Protein AF-A0A851Y241-F1 (afdb_monomer_lite)

Organism: Eolophus roseicapilla (NCBI:txid176039)

Foldseek 3Di:
DPPPQLPPDDDDDPDDDDPPFSVDFDPLLVQLVVLLVVLVVVPPPDLRSVLSNLSSVLSNVLRVLVSVLSVQCCPLAVVVVVCCVVPLVVVVVCLVVVCVVDVVVSVVSVVVVVPCPVVNVSNVVSNVVSVVVSVVSNVVSVVVSVVVVVVSVVVVVPPDPPPDPPDPDPPDPDDDDDDDDDDDDDDDDDDDDPPDDPPPFWKWFFCAFDDDPDPFADGDHHGFIWGFDAAPDPFKTWTDDPRDIGIDGPVRIGTPHHDDD

Secondary structure (DSSP, 8-state):
-TTSSTT---S---SSS----SSS--HHHHHHHHHHHHHHHT-TTSSHHHHHHHHHHHHHHHHHHHHHHHHHHIIIIIHHHHHIIIIIHHHHHHHHHHHTT-HHHHHHHHHHHHSTHHHHHHHHHHHHHHHHHHHHHHHHHHHHHHHHHHHHHHHHHHS------PPP-----PPP------------------PPP-TTS-EEEESS-B---STTB--B-TT-EEEEEEE-SSSEEEEEETTEEEEEEGGGEEEEEPPP-

Radius of gyration: 35.6 Å; chains: 1; bounding box: 98×53×94 Å

Sequence (261 aa):
ASRAKLSMINTMSKIRGQEKGPGYPQAEALLADAMLKFGRELGEECNFGPALADVGEAMKELSEVKDSLDMEVKQNFIDPLQNLHDKDLREIQVLPSMWHFNNTKCADYLMFIVNPQIEQVSQLSALVQAQLEYHKQATQILQRVTSKLEDRIKEASSQPRREYQPKPRMSLEFTTGDNTQHNGGISHATTPKPSGVHMDQPCCRALYDFEPENEGELGFKEGDIITLTNQIDENWYEGMLHGQSGFFPINYVDILVPLPN

InterPro domains:
  IPR001452 SH3 domain [PF00018] (205-249)
  IPR001452 SH3 domain [PR00452] (202-212)
  IPR001452 SH3 domain [PR00452] (216-231)
  IPR001452 SH3 domain [PR00452] (233-242)
  IPR001452 SH3 domain [PR00452] (244-256)
  IPR001452 SH3 domain [PS50002] (199-258)
  IPR001452 SH3 domain [SM00326] (202-257)
  IPR004148 BAR domain [PF03114] (2-93)
  IPR027267 AH/BAR domain superfamily [G3DSA:1.20.1270.60] (1-97)
  IPR027267 AH/BAR domain superfamily [G3DSA:1.20.1270.60] (102-165)
  IPR027267 AH/BAR domain superfamily [SSF103657] (2-151)
  IPR035824 Endophilin-A, SH3 domain [cd11803] (202-256)
  IPR036028 SH3-like domain superfamily [SSF50044] (194-257)
  IPR050384 Endophilin/SH3RF [PTHR14167] (2-254)

pLDDT: mean 74.62, std 22.43, range [25.33, 98.31]

Structure (mmCIF, N/CA/C/O backbone):
data_AF-A0A851Y241-F1
#
_entry.id   AF-A0A851Y241-F1
#
loop_
_atom_site.group_PDB
_atom_site.id
_atom_site.type_symbol
_atom_site.label_atom_id
_atom_site.label_alt_id
_atom_site.label_comp_id
_atom_site.label_asym_id
_atom_site.label_entity_id
_atom_site.label_seq_id
_atom_site.pdbx_PDB_ins_code
_atom_site.Cartn_x
_atom_site.Cartn_y
_atom_site.Cartn_z
_atom_site.occupancy
_atom_site.B_iso_or_equiv
_atom_site.auth_seq_id
_atom_site.auth_comp_id
_atom_site.auth_asym_id
_atom_site.auth_atom_id
_atom_site.pdbx_PDB_model_num
ATOM 1 N N . ALA A 1 1 ? -1.444 -12.848 -21.995 1.00 39.25 1 ALA A N 1
ATOM 2 C CA . ALA A 1 1 ? -2.289 -11.636 -22.117 1.00 39.25 1 ALA A CA 1
ATOM 3 C C . ALA A 1 1 ? -1.716 -10.403 -21.393 1.00 39.25 1 ALA A C 1
ATOM 5 O O . ALA A 1 1 ? -2.016 -9.291 -21.805 1.00 39.25 1 ALA A O 1
ATOM 6 N N . SER A 1 2 ? -0.861 -10.556 -20.372 1.00 37.47 2 SER A N 1
ATOM 7 C CA . SER A 1 2 ? -0.396 -9.444 -19.514 1.00 37.47 2 SER A CA 1
ATOM 8 C C . SER A 1 2 ? 0.689 -8.535 -20.118 1.00 37.47 2 SER A C 1
ATOM 10 O O . SER A 1 2 ? 0.864 -7.412 -19.672 1.00 37.47 2 SER A O 1
ATOM 12 N N . ARG A 1 3 ? 1.393 -8.982 -21.166 1.00 37.75 3 ARG A N 1
ATOM 13 C CA . ARG A 1 3 ? 2.536 -8.262 -21.763 1.00 37.75 3 ARG A CA 1
ATOM 14 C C . ARG A 1 3 ? 2.143 -7.136 -22.734 1.00 37.75 3 ARG A C 1
ATOM 16 O O . ARG A 1 3 ? 2.927 -6.227 -22.961 1.00 37.75 3 ARG A O 1
ATOM 23 N N . ALA A 1 4 ? 0.934 -7.190 -23.298 1.00 40.97 4 ALA A N 1
ATOM 24 C CA . ALA A 1 4 ? 0.492 -6.263 -24.345 1.00 40.97 4 ALA A CA 1
ATOM 25 C C . ALA A 1 4 ? -0.097 -4.947 -23.805 1.00 40.97 4 ALA A C 1
ATOM 27 O O . ALA A 1 4 ? -0.171 -3.965 -24.537 1.00 40.97 4 ALA A O 1
ATOM 28 N N . LYS A 1 5 ? -0.511 -4.902 -22.531 1.00 51.56 5 LYS A N 1
ATOM 29 C CA . LYS A 1 5 ? -1.199 -3.727 -21.971 1.00 51.56 5 LYS A CA 1
ATOM 30 C C . LYS A 1 5 ? -0.252 -2.583 -21.599 1.00 51.56 5 LYS A C 1
ATOM 32 O O . LYS A 1 5 ? -0.644 -1.432 -21.720 1.00 51.56 5 LYS A O 1
ATOM 37 N N . LEU A 1 6 ? 1.006 -2.879 -21.258 1.00 50.88 6 LEU A N 1
ATOM 38 C CA . LEU A 1 6 ? 1.988 -1.856 -20.873 1.00 50.88 6 LEU A CA 1
ATOM 39 C C . LEU A 1 6 ? 2.422 -0.953 -22.046 1.00 50.88 6 LEU A C 1
ATOM 41 O O . LEU A 1 6 ? 2.926 0.146 -21.837 1.00 50.88 6 LEU A O 1
ATOM 45 N N . SER A 1 7 ? 2.230 -1.395 -23.293 1.00 48.97 7 SER A N 1
ATOM 46 C CA . SER A 1 7 ? 2.747 -0.709 -24.485 1.00 48.97 7 SER A CA 1
ATOM 47 C C . SER A 1 7 ? 1.883 0.482 -24.941 1.00 48.97 7 SER A C 1
ATOM 49 O O . SER A 1 7 ? 2.405 1.403 -25.562 1.00 48.97 7 SER A O 1
ATOM 51 N N . MET A 1 8 ? 0.601 0.571 -24.560 1.00 47.41 8 MET A N 1
ATOM 52 C CA . MET A 1 8 ? -0.304 1.641 -25.024 1.00 47.41 8 MET A CA 1
ATOM 53 C C . MET A 1 8 ? -0.336 2.874 -24.106 1.00 47.41 8 MET A C 1
ATOM 55 O O . MET A 1 8 ? -1.369 3.197 -23.530 1.00 47.41 8 MET A O 1
ATOM 59 N N . ILE A 1 9 ? 0.773 3.606 -23.994 1.00 53.91 9 ILE A N 1
ATOM 60 C CA . ILE A 1 9 ? 0.740 4.973 -23.442 1.00 53.91 9 ILE A CA 1
ATOM 61 C C . ILE A 1 9 ? 1.563 5.839 -24.383 1.00 53.91 9 ILE A C 1
ATOM 63 O O . ILE A 1 9 ? 2.779 5.909 -24.259 1.00 53.91 9 ILE A O 1
ATOM 67 N N . ASN A 1 10 ? 0.893 6.412 -25.383 1.00 42.09 10 ASN A N 1
ATOM 68 C CA . ASN A 1 10 ? 1.495 7.394 -26.271 1.00 42.09 10 ASN A CA 1
ATOM 69 C C . ASN A 1 10 ? 1.364 8.783 -25.651 1.00 42.09 10 ASN A C 1
ATOM 71 O O . ASN A 1 10 ? 0.291 9.212 -25.228 1.00 42.09 10 ASN A O 1
ATOM 75 N N . THR A 1 11 ? 2.498 9.466 -25.649 1.00 45.06 11 THR A N 1
ATOM 76 C CA . THR A 1 11 ? 2.782 10.853 -25.306 1.00 45.06 11 THR A CA 1
ATOM 77 C C . THR A 1 11 ? 1.746 11.838 -25.856 1.00 45.06 11 THR A C 1
ATOM 79 O O . THR A 1 11 ? 1.977 12.414 -26.907 1.00 45.06 11 THR A O 1
ATOM 82 N N . MET A 1 12 ? 0.622 12.066 -25.168 1.00 36.56 12 MET A N 1
ATOM 83 C CA . MET A 1 12 ? -0.154 13.319 -25.212 1.00 36.56 12 MET A CA 1
ATOM 84 C C . MET A 1 12 ? -1.163 13.370 -24.058 1.00 36.56 12 MET A C 1
ATOM 86 O O . MET A 1 12 ? -2.181 12.685 -24.107 1.00 36.56 12 MET A O 1
ATOM 90 N N . SER A 1 13 ? -0.914 14.225 -23.057 1.00 37.09 13 SER A N 1
ATOM 91 C CA . SER A 1 13 ? -1.918 15.098 -22.403 1.00 37.09 13 SER A CA 1
ATOM 92 C C . SER A 1 13 ? -1.303 15.858 -21.220 1.00 37.09 13 SER A C 1
ATOM 94 O O . SER A 1 13 ? -1.669 15.657 -20.070 1.00 37.09 13 SER A O 1
ATOM 96 N N . LYS A 1 14 ? -0.389 16.793 -21.503 1.00 39.88 14 LYS A N 1
ATOM 97 C CA . LYS A 1 14 ? 0.149 17.737 -20.503 1.00 39.88 14 LYS A CA 1
ATOM 98 C C . LYS A 1 14 ? -0.705 19.008 -20.324 1.00 39.88 14 LYS A C 1
ATOM 100 O O . LYS A 1 14 ? -0.187 20.029 -19.898 1.00 39.88 14 LYS A O 1
ATOM 105 N N . ILE A 1 15 ? -1.997 18.996 -20.683 1.00 39.72 15 ILE A N 1
ATOM 106 C CA . ILE A 1 15 ? -2.795 20.243 -20.775 1.00 39.72 15 ILE A CA 1
ATOM 107 C C . ILE A 1 15 ? -4.074 20.253 -19.915 1.00 39.72 15 ILE A C 1
ATOM 109 O O . ILE A 1 15 ? -4.771 21.262 -19.867 1.00 39.72 15 ILE A O 1
ATOM 113 N N . ARG A 1 16 ? -4.394 19.212 -19.134 1.00 36.56 16 ARG A N 1
ATOM 114 C CA . ARG A 1 16 ? -5.568 19.317 -18.245 1.00 36.56 16 ARG A CA 1
ATOM 115 C C . ARG A 1 16 ? -5.497 18.449 -16.995 1.00 36.56 16 ARG A C 1
ATOM 117 O O . ARG A 1 16 ? -6.240 17.489 -16.901 1.00 36.56 16 ARG A O 1
ATOM 124 N N . GLY A 1 17 ? -4.619 18.807 -16.056 1.00 37.34 17 GLY A N 1
ATOM 125 C CA . GLY A 1 17 ? -4.790 18.599 -14.602 1.00 37.34 17 GLY A CA 1
ATOM 126 C C . GLY A 1 17 ? -5.170 17.211 -14.059 1.00 37.34 17 GLY A C 1
ATOM 127 O O . GLY A 1 17 ? -5.542 17.120 -12.898 1.00 37.34 17 GLY A O 1
ATOM 128 N N . GLN A 1 18 ? -5.104 16.153 -14.857 1.00 36.50 18 GLN A N 1
ATOM 129 C CA . GLN A 1 18 ? -5.312 14.767 -14.462 1.00 36.50 18 GLN A CA 1
ATOM 130 C C . GLN A 1 18 ? -4.306 13.951 -15.263 1.00 36.50 18 GLN A C 1
ATOM 132 O O . GLN A 1 18 ? -4.531 13.666 -16.444 1.00 36.50 18 GLN A O 1
ATOM 137 N N . GLU A 1 19 ? -3.169 13.628 -14.647 1.00 43.47 19 GLU A N 1
ATOM 138 C CA . GLU A 1 19 ? -2.313 12.571 -15.171 1.00 43.47 19 GLU A CA 1
ATOM 139 C C . GLU A 1 19 ? -3.148 11.294 -15.155 1.00 43.47 19 GLU A C 1
ATOM 141 O O . GLU A 1 19 ? -3.519 10.771 -14.106 1.00 43.47 19 GLU A O 1
ATOM 146 N N . LYS A 1 20 ? -3.570 10.851 -16.341 1.00 50.34 20 LYS A N 1
ATOM 147 C CA . LYS A 1 20 ? -4.213 9.553 -16.478 1.00 50.34 20 LYS A CA 1
ATOM 148 C C . LYS A 1 20 ? -3.134 8.532 -16.153 1.00 50.34 20 LYS A C 1
ATOM 150 O O . LYS A 1 20 ? -2.204 8.384 -16.945 1.00 50.34 20 LYS A O 1
ATOM 155 N N . GLY A 1 21 ? -3.275 7.878 -15.000 1.00 58.47 21 GLY A N 1
ATOM 156 C CA . GLY A 1 21 ? -2.472 6.726 -14.604 1.00 58.47 21 GLY A CA 1
ATOM 157 C C . GLY A 1 21 ? -2.483 5.626 -15.676 1.00 58.47 21 GLY A C 1
ATOM 158 O O . GLY A 1 21 ? -3.098 5.782 -16.737 1.00 58.47 21 GLY A O 1
ATOM 159 N N . PRO A 1 22 ? -1.836 4.481 -15.429 1.00 61.66 22 PRO A N 1
ATOM 160 C CA . PRO A 1 22 ? -1.429 3.507 -16.445 1.00 61.66 22 PRO A CA 1
ATOM 161 C C . PRO A 1 22 ? -2.577 2.769 -17.180 1.00 61.66 22 PRO A C 1
ATOM 163 O O . PRO A 1 22 ? -2.349 1.818 -17.925 1.00 61.66 22 PRO A O 1
ATOM 166 N N . GLY A 1 23 ? -3.822 3.234 -17.047 1.00 68.56 23 GLY A N 1
ATOM 167 C CA . GLY A 1 23 ? -4.996 2.754 -17.776 1.00 68.56 23 GLY A CA 1
ATOM 168 C C . GLY A 1 23 ? -5.581 1.467 -17.200 1.00 68.56 23 GLY A C 1
ATOM 169 O O . GLY A 1 23 ? -6.540 0.929 -17.754 1.00 68.56 23 GLY A O 1
ATOM 170 N N . TYR A 1 24 ? -5.023 0.981 -16.092 1.00 73.75 24 TYR A N 1
ATOM 171 C CA . TYR A 1 24 ? -5.528 -0.126 -15.294 1.00 73.75 24 TYR A CA 1
ATOM 172 C C . TYR A 1 24 ? -5.556 0.273 -13.813 1.00 73.75 24 TYR A C 1
ATOM 174 O O . TYR A 1 24 ? -4.693 1.033 -13.380 1.00 73.75 24 TYR A O 1
ATOM 182 N N . PRO A 1 25 ? -6.537 -0.218 -13.039 1.00 79.50 25 PRO A N 1
ATOM 183 C CA . PRO A 1 25 ? -6.553 -0.002 -11.600 1.00 79.50 25 PRO A CA 1
ATOM 184 C C . PRO A 1 25 ? -5.430 -0.810 -10.936 1.00 79.50 25 PRO A C 1
ATOM 186 O O . PRO A 1 25 ? -5.254 -1.992 -11.250 1.00 79.50 25 PRO A O 1
ATOM 189 N N . GLN A 1 26 ? -4.693 -0.185 -10.017 1.00 89.38 26 GLN A N 1
ATOM 190 C CA . GLN A 1 26 ? -3.766 -0.899 -9.136 1.00 89.38 26 GLN A CA 1
ATOM 191 C C . GLN A 1 26 ? -4.557 -1.711 -8.100 1.00 89.38 26 GLN A C 1
ATOM 193 O O . GLN A 1 26 ? -5.697 -1.376 -7.762 1.00 89.38 26 GLN A O 1
ATOM 198 N N . ALA A 1 27 ? -3.963 -2.788 -7.587 1.00 91.56 27 ALA A N 1
ATOM 199 C CA . ALA A 1 27 ? -4.623 -3.639 -6.595 1.00 91.56 27 ALA A CA 1
ATOM 200 C C . ALA A 1 27 ? -4.881 -2.875 -5.284 1.00 91.56 27 ALA A C 1
ATOM 202 O O . ALA A 1 27 ? -5.922 -3.045 -4.652 1.00 91.56 27 ALA A O 1
ATOM 203 N N . GLU A 1 28 ? -3.961 -1.983 -4.931 1.00 93.00 28 GLU A N 1
ATOM 204 C CA . GLU A 1 28 ? -4.005 -1.092 -3.779 1.00 93.00 28 GLU A CA 1
ATOM 205 C C . GLU A 1 28 ? -5.207 -0.140 -3.854 1.00 93.00 28 GLU A C 1
ATOM 207 O O . GLU A 1 28 ? -5.901 0.035 -2.857 1.00 93.00 28 GLU A O 1
ATOM 212 N N . ALA A 1 29 ? -5.532 0.392 -5.040 1.00 93.88 29 ALA A N 1
ATOM 213 C CA . ALA A 1 29 ? -6.730 1.213 -5.234 1.00 93.88 29 ALA A CA 1
ATOM 214 C C . ALA A 1 29 ? -8.024 0.418 -5.010 1.00 93.88 29 ALA A C 1
ATOM 216 O O . ALA A 1 29 ? -8.955 0.915 -4.383 1.00 93.88 29 ALA A O 1
ATOM 217 N N . LEU A 1 30 ? -8.084 -0.831 -5.481 1.00 94.12 30 LEU A N 1
ATOM 218 C CA . LEU A 1 30 ? -9.261 -1.684 -5.275 1.00 94.12 30 LEU A CA 1
ATOM 219 C C . LEU A 1 30 ? -9.457 -2.024 -3.793 1.00 94.12 30 LEU A C 1
ATOM 221 O O . LEU A 1 30 ? -10.584 -2.015 -3.294 1.00 94.12 30 LEU A O 1
ATOM 225 N N . LEU A 1 31 ? -8.358 -2.304 -3.086 1.00 95.75 31 LEU A N 1
ATOM 226 C CA . LEU A 1 31 ? -8.377 -2.523 -1.643 1.00 95.75 31 LEU A CA 1
ATOM 227 C C . LEU A 1 31 ? -8.808 -1.253 -0.896 1.00 95.75 31 LEU A C 1
ATOM 229 O O . LEU A 1 31 ? -9.658 -1.329 -0.009 1.00 95.75 31 LEU A O 1
ATOM 233 N N . ALA A 1 32 ? -8.280 -0.093 -1.293 1.00 96.69 32 ALA A N 1
ATOM 234 C CA . ALA A 1 32 ? -8.659 1.202 -0.744 1.00 96.69 32 ALA A CA 1
ATOM 235 C C . ALA A 1 32 ? -10.162 1.467 -0.888 1.00 96.69 32 ALA A C 1
ATOM 237 O O . ALA A 1 32 ? -10.827 1.804 0.091 1.00 96.69 32 ALA A O 1
ATOM 238 N N . ASP A 1 33 ? -10.717 1.259 -2.083 1.00 95.75 33 ASP A N 1
ATOM 239 C CA . ASP A 1 33 ? -12.142 1.460 -2.351 1.00 95.75 33 ASP A CA 1
ATOM 240 C C . ASP A 1 33 ? -13.021 0.553 -1.481 1.00 95.75 33 ASP A C 1
ATOM 242 O O . ASP A 1 33 ? -14.031 1.010 -0.936 1.00 95.75 33 ASP A O 1
ATOM 246 N N . ALA A 1 34 ? -12.627 -0.712 -1.301 1.00 95.88 34 ALA A N 1
ATOM 247 C CA . ALA A 1 34 ? -13.335 -1.648 -0.433 1.00 95.88 34 ALA A CA 1
ATOM 248 C C . ALA A 1 34 ? -13.298 -1.193 1.034 1.00 95.88 34 ALA A C 1
ATOM 250 O O . ALA A 1 34 ? -14.346 -1.079 1.670 1.00 95.88 34 ALA A O 1
ATOM 251 N N . MET A 1 35 ? -12.110 -0.875 1.553 1.00 96.94 35 MET A N 1
ATOM 252 C CA . MET A 1 35 ? -11.925 -0.421 2.934 1.00 96.94 35 MET A CA 1
ATOM 253 C C . MET A 1 35 ? -12.689 0.876 3.221 1.00 96.94 35 MET A C 1
ATOM 255 O O . MET A 1 35 ? -13.402 0.965 4.217 1.00 96.94 35 MET A O 1
ATOM 259 N N . LEU A 1 36 ? -12.627 1.855 2.316 1.00 95.69 36 LEU A N 1
ATOM 260 C CA . LEU A 1 36 ? -13.355 3.119 2.449 1.00 95.69 36 LEU A CA 1
ATOM 261 C C . LEU A 1 36 ? -14.871 2.927 2.364 1.00 95.69 36 LEU A C 1
ATOM 263 O O . LEU A 1 36 ? -15.624 3.631 3.040 1.00 95.69 36 LEU A O 1
ATOM 267 N N . LYS A 1 37 ? -15.341 2.002 1.520 1.00 94.62 37 LYS A N 1
ATOM 268 C CA . LYS A 1 37 ? -16.767 1.687 1.406 1.00 94.62 37 LYS A CA 1
ATOM 269 C C . LYS A 1 37 ? -17.287 1.054 2.694 1.00 94.62 37 LYS A C 1
ATOM 271 O O . LYS A 1 37 ? -18.204 1.609 3.296 1.00 94.62 37 LYS A O 1
ATOM 276 N N . PHE A 1 38 ? -16.683 -0.046 3.135 1.00 93.62 38 PHE A N 1
ATOM 277 C CA . PHE A 1 38 ? -17.125 -0.749 4.340 1.00 93.62 38 PHE A CA 1
ATOM 278 C C . PHE A 1 38 ? -16.884 0.072 5.611 1.00 93.62 38 PHE A C 1
ATOM 280 O O . PHE A 1 38 ? -17.707 0.039 6.520 1.00 93.62 38 PHE A O 1
ATOM 287 N N . GLY A 1 39 ? -15.828 0.890 5.653 1.00 92.56 39 GLY A N 1
ATOM 288 C CA . GLY A 1 39 ? -15.573 1.811 6.763 1.00 92.56 39 GLY A CA 1
ATOM 289 C C . GLY A 1 39 ? -16.700 2.829 6.955 1.00 92.56 39 GLY A C 1
ATOM 290 O O . GLY A 1 39 ? -17.088 3.101 8.087 1.00 92.56 39 GLY A O 1
ATOM 291 N N . ARG A 1 40 ? -17.289 3.334 5.858 1.00 91.31 40 ARG A N 1
ATOM 292 C CA . ARG A 1 40 ? -18.475 4.209 5.915 1.00 91.31 40 ARG A CA 1
ATOM 293 C C . ARG A 1 40 ? -19.743 3.464 6.326 1.00 91.31 40 ARG A C 1
ATOM 295 O O . ARG A 1 40 ? -20.554 4.026 7.052 1.00 91.31 40 ARG A O 1
ATOM 302 N N . GLU A 1 41 ? -19.922 2.231 5.858 1.00 92.19 41 GLU A N 1
ATOM 303 C CA . GLU A 1 41 ? -21.095 1.406 6.188 1.00 92.19 41 GLU A CA 1
ATOM 304 C C . GLU A 1 41 ? -21.130 1.008 7.672 1.00 92.19 41 GLU A C 1
ATOM 306 O O . GLU A 1 41 ? -22.206 0.951 8.262 1.00 92.19 41 GLU A O 1
ATOM 311 N N . LEU A 1 42 ? -19.964 0.801 8.291 1.00 88.94 42 LEU A N 1
ATOM 312 C CA . LEU A 1 42 ? -19.830 0.507 9.722 1.00 88.94 42 LEU A CA 1
ATOM 313 C C . LEU A 1 42 ? -20.170 1.697 10.637 1.00 88.94 42 LEU A C 1
ATOM 315 O O . LEU A 1 42 ? -20.439 1.498 11.823 1.00 88.94 42 LEU A O 1
ATOM 319 N N . GLY A 1 43 ? -20.168 2.921 10.101 1.00 81.25 43 GLY A N 1
ATOM 320 C CA . GLY A 1 43 ? -20.432 4.146 10.853 1.00 81.25 43 GLY A CA 1
ATOM 321 C C . GLY A 1 43 ? -19.345 4.506 11.877 1.00 81.25 43 GLY A C 1
ATOM 322 O O . GLY A 1 43 ? -18.350 3.805 12.060 1.00 81.25 43 GLY A O 1
ATOM 323 N N . GLU A 1 44 ? -19.544 5.633 12.563 1.00 82.62 44 GLU A N 1
ATOM 324 C CA . GLU A 1 44 ? -18.591 6.182 13.548 1.00 82.62 44 GLU A CA 1
ATOM 325 C C . GLU A 1 44 ? -18.802 5.635 14.971 1.00 82.62 44 GLU A C 1
ATOM 327 O O . GLU A 1 44 ? -18.046 5.945 15.888 1.00 82.62 44 GLU A O 1
ATOM 332 N N . GLU A 1 45 ? -19.816 4.789 15.160 1.00 75.38 45 GLU A N 1
ATOM 333 C CA . GLU A 1 45 ? -20.184 4.218 16.462 1.00 75.38 45 GLU A CA 1
ATOM 334 C C . GLU A 1 45 ? -19.155 3.199 16.976 1.00 75.38 45 GLU A C 1
ATOM 336 O O . GLU A 1 45 ? -19.037 2.973 18.183 1.00 75.38 45 GLU A O 1
ATOM 341 N N . CYS A 1 46 ? -18.405 2.573 16.064 1.00 80.94 46 CYS A N 1
ATOM 342 C CA . CYS A 1 46 ? -17.350 1.625 16.390 1.00 80.94 46 CYS A CA 1
ATOM 343 C C . CYS A 1 46 ? -15.972 2.201 16.052 1.00 80.94 46 CYS A C 1
ATOM 345 O O . CYS A 1 46 ? -15.774 2.871 15.040 1.00 80.94 46 CYS A O 1
ATOM 347 N N . ASN A 1 47 ? -14.963 1.853 16.854 1.00 85.06 47 ASN A N 1
ATOM 348 C CA . ASN A 1 47 ? -13.579 2.224 16.558 1.00 85.06 47 ASN A CA 1
ATOM 349 C C . ASN A 1 47 ? -13.030 1.527 15.299 1.00 85.06 47 ASN A C 1
ATOM 351 O O . ASN A 1 47 ? -11.930 1.857 14.864 1.00 85.06 47 ASN A O 1
ATOM 355 N N . PHE A 1 48 ? -13.750 0.582 14.695 1.00 89.31 48 PHE A N 1
ATOM 356 C CA . PHE A 1 48 ? -13.282 -0.131 13.510 1.00 89.31 48 PHE A CA 1
ATOM 357 C C . PHE A 1 48 ? -13.538 0.646 12.210 1.00 89.31 48 PHE A C 1
ATOM 359 O O . PHE A 1 48 ? -12.632 0.733 11.386 1.00 89.31 48 PHE A O 1
ATOM 366 N N . GLY A 1 49 ? -14.702 1.290 12.060 1.00 91.44 49 GLY A N 1
ATOM 367 C CA . GLY A 1 49 ? -15.069 2.047 10.854 1.00 91.44 49 GLY A CA 1
ATOM 368 C C . GLY A 1 49 ? -14.044 3.126 10.472 1.00 91.44 49 GLY A C 1
ATOM 369 O O . GLY A 1 49 ? -13.481 3.060 9.376 1.00 91.44 49 GLY A O 1
ATOM 370 N N . PRO A 1 50 ? -13.699 4.063 11.379 1.00 92.06 50 PRO A N 1
ATOM 371 C CA . PRO A 1 50 ? -12.690 5.079 11.087 1.00 92.06 50 PRO A CA 1
ATOM 372 C C . PRO A 1 50 ? -11.269 4.504 10.935 1.00 92.06 50 PRO A C 1
ATOM 374 O O . PRO A 1 50 ? -10.501 5.026 10.136 1.00 92.06 50 PRO A O 1
ATOM 377 N N . ALA A 1 51 ? -10.928 3.391 11.611 1.00 93.75 51 ALA A N 1
ATOM 378 C CA . ALA A 1 51 ? -9.646 2.693 11.393 1.00 93.75 51 ALA A CA 1
ATOM 379 C C . ALA A 1 51 ? -9.535 2.202 9.954 1.00 93.75 51 ALA A C 1
ATOM 381 O O . ALA A 1 51 ? -8.516 2.377 9.291 1.00 93.75 51 ALA A O 1
ATOM 382 N N . LEU A 1 52 ? -10.603 1.555 9.491 1.00 95.62 52 LEU A N 1
ATOM 383 C CA . LEU A 1 52 ? -10.671 0.987 8.161 1.00 95.62 52 LEU A CA 1
ATOM 384 C C . LEU A 1 52 ? -10.605 2.095 7.105 1.00 95.62 52 LEU A C 1
ATOM 386 O O . LEU A 1 52 ? -9.962 1.917 6.074 1.00 95.62 52 LEU A O 1
ATOM 390 N N . ALA A 1 53 ? -11.196 3.259 7.390 1.00 95.50 53 ALA A N 1
ATOM 391 C CA . ALA A 1 53 ? -11.083 4.436 6.539 1.00 95.50 53 ALA A CA 1
ATOM 392 C C . ALA A 1 53 ? -9.646 4.990 6.473 1.00 95.50 53 ALA A C 1
ATOM 394 O O . ALA A 1 53 ? -9.161 5.228 5.369 1.00 95.50 53 ALA A O 1
ATOM 395 N N . ASP A 1 54 ? -8.949 5.126 7.609 1.00 95.94 54 ASP A N 1
ATOM 396 C CA . ASP A 1 54 ? -7.540 5.562 7.654 1.00 95.94 54 ASP A CA 1
ATOM 397 C C . ASP A 1 54 ? -6.624 4.628 6.841 1.00 95.94 54 ASP A C 1
ATOM 399 O O . ASP A 1 54 ? -5.751 5.087 6.099 1.00 95.94 54 ASP A O 1
ATOM 403 N N . VAL A 1 55 ? -6.831 3.309 6.945 1.00 97.75 55 VAL A N 1
ATOM 404 C CA . VAL A 1 55 ? -6.077 2.324 6.150 1.00 97.75 55 VAL A CA 1
ATOM 405 C C . VAL A 1 55 ? -6.449 2.409 4.674 1.00 97.75 55 VAL A C 1
ATOM 407 O O . VAL A 1 55 ? -5.563 2.369 3.822 1.00 97.75 55 VAL A O 1
ATOM 410 N N . GLY A 1 56 ? -7.732 2.574 4.358 1.00 97.44 56 GLY A N 1
ATOM 411 C CA . GLY A 1 56 ? -8.191 2.758 2.986 1.00 97.44 56 GLY A CA 1
ATOM 412 C C . GLY A 1 56 ? -7.578 3.994 2.320 1.00 97.44 56 GLY A C 1
ATOM 413 O O . GLY A 1 56 ? -7.145 3.916 1.173 1.00 97.44 56 GLY A O 1
ATOM 414 N N . GLU A 1 57 ? -7.466 5.114 3.036 1.00 97.25 57 GLU A N 1
ATOM 415 C CA . GLU A 1 57 ? -6.798 6.324 2.540 1.00 97.25 57 GLU A CA 1
ATOM 416 C C . GLU A 1 57 ? -5.304 6.078 2.275 1.00 97.25 57 GLU A C 1
ATOM 418 O O . GLU A 1 57 ? -4.811 6.398 1.193 1.00 97.25 57 GLU A O 1
ATOM 423 N N . ALA A 1 58 ? -4.605 5.404 3.193 1.00 97.94 58 ALA A N 1
ATOM 424 C CA . ALA A 1 58 ? -3.201 5.039 3.002 1.00 97.94 58 ALA A CA 1
ATOM 425 C C . ALA A 1 58 ? -2.990 4.096 1.800 1.00 97.94 58 ALA A C 1
ATOM 427 O O . ALA A 1 58 ? -2.043 4.267 1.033 1.00 97.94 58 ALA A O 1
ATOM 428 N N . MET A 1 59 ? -3.882 3.122 1.592 1.00 97.75 59 MET A N 1
ATOM 429 C CA . MET A 1 59 ? -3.836 2.233 0.422 1.00 97.75 59 MET A CA 1
ATOM 430 C C . MET A 1 59 ? -4.076 2.993 -0.886 1.00 97.75 59 MET A C 1
ATOM 432 O O . MET A 1 59 ? -3.470 2.676 -1.911 1.00 97.75 59 MET A O 1
ATOM 436 N N . LYS A 1 60 ? -4.910 4.037 -0.856 1.00 96.31 60 LYS A N 1
ATOM 437 C CA . LYS A 1 60 ? -5.118 4.905 -2.014 1.00 96.31 60 LYS A CA 1
ATOM 438 C C . LYS A 1 60 ? -3.855 5.697 -2.351 1.00 96.31 60 LYS A C 1
ATOM 440 O O . LYS A 1 60 ? -3.458 5.706 -3.512 1.00 96.31 60 LYS A O 1
ATOM 445 N N . GLU A 1 61 ? -3.192 6.285 -1.353 1.00 97.12 61 GLU A N 1
ATOM 446 C CA . GLU A 1 61 ? -1.895 6.950 -1.549 1.00 97.12 61 GLU A CA 1
ATOM 447 C C . GLU A 1 61 ? -0.852 5.977 -2.130 1.00 97.12 61 GLU A C 1
ATOM 449 O O . GLU A 1 61 ? -0.147 6.317 -3.079 1.00 97.12 61 GLU A O 1
ATOM 454 N N . LEU A 1 62 ? -0.787 4.735 -1.631 1.00 96.81 62 LEU A N 1
ATOM 455 C CA . LEU A 1 62 ? 0.119 3.710 -2.170 1.00 96.81 62 LEU A CA 1
ATOM 456 C C . LEU A 1 62 ? -0.137 3.418 -3.653 1.00 96.81 62 LEU A C 1
ATOM 458 O O . LEU A 1 62 ? 0.818 3.248 -4.412 1.00 96.81 62 LEU A O 1
ATOM 462 N N . SER A 1 63 ? -1.401 3.413 -4.084 1.00 94.44 63 SER A N 1
ATOM 463 C CA . SER A 1 63 ? -1.743 3.276 -5.503 1.00 94.44 63 SER A CA 1
ATOM 464 C C . SER A 1 63 ? -1.181 4.418 -6.351 1.00 94.44 63 SER A C 1
ATOM 466 O O . SER A 1 63 ? -0.721 4.172 -7.462 1.00 94.44 63 SER A O 1
ATOM 468 N N . GLU A 1 64 ? -1.206 5.656 -5.859 1.00 94.00 64 GLU A N 1
ATOM 469 C CA . GLU A 1 64 ? -0.695 6.821 -6.598 1.00 94.00 64 GLU A CA 1
ATOM 470 C C . GLU A 1 64 ? 0.837 6.768 -6.734 1.00 94.00 64 GLU A C 1
ATOM 472 O O . GLU A 1 64 ? 1.394 7.029 -7.807 1.00 94.00 64 GLU A O 1
ATOM 477 N N . VAL A 1 65 ? 1.531 6.343 -5.672 1.00 95.31 65 VAL A N 1
ATOM 478 C CA . VAL A 1 65 ? 2.985 6.103 -5.706 1.00 95.31 65 VAL A CA 1
ATOM 479 C C . VAL A 1 65 ? 3.315 4.963 -6.677 1.00 95.31 65 VAL A C 1
ATOM 481 O O . VAL A 1 65 ? 4.292 5.036 -7.427 1.00 95.31 65 VAL A O 1
ATOM 484 N N . LYS A 1 66 ? 2.477 3.923 -6.725 1.00 92.12 66 LYS A N 1
ATOM 485 C CA . LYS A 1 66 ? 2.631 2.800 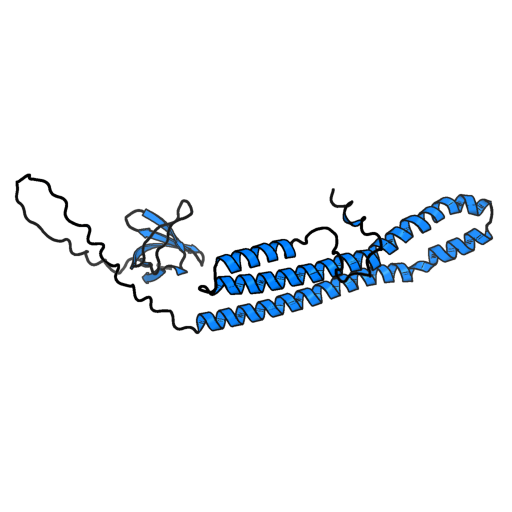-7.654 1.00 92.12 66 LYS A CA 1
ATOM 486 C C . LYS A 1 66 ? 2.400 3.201 -9.115 1.00 92.12 66 LYS A C 1
ATOM 488 O O . LYS A 1 66 ? 3.152 2.762 -9.987 1.00 92.12 66 LYS A O 1
ATOM 493 N N . ASP A 1 67 ? 1.417 4.054 -9.387 1.00 90.81 67 ASP A N 1
ATOM 494 C CA . ASP A 1 67 ? 1.200 4.637 -10.716 1.00 90.81 67 ASP A CA 1
ATOM 495 C C . ASP A 1 67 ? 2.405 5.473 -11.163 1.00 90.81 67 ASP A C 1
ATOM 497 O O . ASP A 1 67 ? 2.850 5.368 -12.309 1.00 90.81 67 ASP A O 1
ATOM 501 N N . SER A 1 68 ? 2.972 6.255 -10.241 1.00 92.00 68 SER A N 1
ATOM 502 C CA . SER A 1 68 ? 4.178 7.050 -10.488 1.00 92.00 68 SER A CA 1
ATOM 503 C C . SER A 1 68 ? 5.377 6.165 -10.849 1.00 92.00 68 SER A C 1
ATOM 505 O O . SER A 1 68 ? 6.050 6.432 -11.846 1.00 92.00 68 SER A O 1
ATOM 507 N N . LEU A 1 69 ? 5.586 5.057 -10.124 1.00 93.38 69 LEU A N 1
ATOM 508 C CA . LEU A 1 69 ? 6.617 4.063 -10.449 1.00 93.38 69 LEU A CA 1
ATOM 509 C C . LEU A 1 69 ? 6.423 3.481 -11.855 1.00 93.38 69 LEU A C 1
ATOM 511 O O . LEU A 1 69 ? 7.385 3.375 -12.618 1.00 93.38 69 LEU A O 1
ATOM 515 N N . ASP A 1 70 ? 5.194 3.092 -12.201 1.00 89.31 70 ASP A N 1
ATOM 516 C CA . ASP A 1 70 ? 4.895 2.484 -13.502 1.00 89.31 70 ASP A CA 1
ATOM 517 C C . ASP A 1 70 ? 5.213 3.452 -14.653 1.00 89.31 70 ASP A C 1
ATOM 519 O O . ASP A 1 70 ? 5.788 3.047 -15.670 1.00 89.31 70 ASP A O 1
ATOM 523 N N . MET A 1 71 ? 4.892 4.738 -14.483 1.00 88.62 71 MET A N 1
ATOM 524 C CA . MET A 1 71 ? 5.231 5.781 -15.452 1.00 88.62 71 MET A CA 1
ATOM 525 C C . MET A 1 71 ? 6.740 6.021 -15.542 1.00 88.62 71 MET A C 1
ATOM 527 O O . MET A 1 71 ? 7.274 6.106 -16.650 1.00 88.62 71 MET A O 1
ATOM 531 N N . GLU A 1 72 ? 7.435 6.095 -14.407 1.00 89.88 72 GLU A N 1
ATOM 532 C CA . GLU A 1 72 ? 8.871 6.373 -14.357 1.00 89.88 72 GLU A CA 1
ATOM 533 C C . GLU A 1 72 ? 9.695 5.234 -14.971 1.00 89.88 72 GLU A C 1
ATOM 535 O O . GLU A 1 72 ? 10.552 5.469 -15.825 1.00 89.88 72 GLU A O 1
ATOM 540 N N . VAL A 1 73 ? 9.382 3.982 -14.621 1.00 91.62 73 VAL A N 1
ATOM 541 C CA . VAL A 1 73 ? 10.026 2.798 -15.211 1.00 91.62 73 VAL A CA 1
ATOM 542 C C . VAL A 1 73 ? 9.741 2.722 -16.707 1.00 91.62 73 VAL A C 1
ATOM 544 O O . VAL A 1 73 ? 10.636 2.401 -17.494 1.00 91.62 73 VAL A O 1
ATOM 547 N N . LYS A 1 74 ? 8.516 3.044 -17.135 1.00 87.88 74 LYS A N 1
ATOM 548 C CA . LYS A 1 74 ? 8.196 3.067 -18.560 1.00 87.88 74 LYS A CA 1
ATOM 549 C C . LYS A 1 74 ? 9.058 4.085 -19.311 1.00 87.88 74 LYS A C 1
ATOM 551 O O . LYS A 1 74 ? 9.735 3.705 -20.263 1.00 87.88 74 LYS A O 1
ATOM 556 N N . GLN A 1 75 ? 9.068 5.336 -18.859 1.00 87.06 75 GLN A N 1
ATOM 557 C CA . GLN A 1 75 ? 9.729 6.438 -19.563 1.00 87.06 75 GLN A CA 1
ATOM 558 C C . GLN A 1 75 ? 11.258 6.357 -19.513 1.00 87.06 75 GLN A C 1
ATOM 560 O O . GLN A 1 75 ? 11.916 6.652 -20.509 1.00 87.06 75 GLN A O 1
ATOM 565 N N . ASN A 1 76 ? 11.829 5.955 -18.375 1.00 86.19 76 ASN A N 1
ATOM 566 C CA . ASN A 1 76 ? 13.273 6.053 -18.139 1.00 86.19 76 ASN A CA 1
ATOM 567 C C . ASN A 1 76 ? 14.022 4.732 -18.339 1.00 86.19 76 ASN A C 1
ATOM 569 O O . ASN A 1 76 ? 15.250 4.735 -18.416 1.00 86.19 76 ASN A O 1
ATOM 573 N N . PHE A 1 77 ? 13.310 3.606 -18.435 1.00 88.69 77 PHE A N 1
ATOM 574 C CA . PHE A 1 77 ? 13.928 2.294 -18.610 1.00 88.69 77 PHE A CA 1
ATOM 575 C C . PHE A 1 77 ? 13.374 1.537 -19.818 1.00 88.69 77 PHE A C 1
ATOM 577 O O . PHE A 1 77 ? 14.137 1.175 -20.714 1.00 88.69 77 PHE A O 1
ATOM 584 N N . ILE A 1 78 ? 12.056 1.330 -19.889 1.00 85.50 78 ILE A N 1
ATOM 585 C CA . ILE A 1 78 ? 11.451 0.498 -20.941 1.00 85.50 78 ILE A CA 1
ATOM 586 C C . ILE A 1 78 ? 11.542 1.175 -22.313 1.00 85.50 78 ILE A C 1
ATOM 588 O O . ILE A 1 78 ? 12.030 0.553 -23.254 1.00 85.50 78 ILE A O 1
ATOM 592 N N . ASP A 1 79 ? 11.105 2.430 -22.439 1.00 86.38 79 ASP A N 1
ATOM 593 C CA . ASP A 1 79 ? 11.083 3.140 -23.723 1.00 86.38 79 ASP A CA 1
ATOM 594 C C . ASP A 1 79 ? 12.503 3.327 -24.314 1.00 86.38 79 ASP A C 1
ATOM 596 O O . ASP A 1 79 ? 12.686 3.067 -25.511 1.00 86.38 79 ASP A O 1
ATOM 600 N N . PRO A 1 80 ? 13.544 3.682 -23.525 1.00 84.81 80 PRO A N 1
ATOM 601 C CA . PRO A 1 80 ? 14.926 3.713 -24.008 1.00 84.81 80 PRO A CA 1
ATOM 602 C C . PRO A 1 80 ? 15.447 2.350 -24.477 1.00 84.81 80 PRO A C 1
ATOM 604 O O . PRO A 1 80 ? 16.056 2.269 -25.544 1.00 84.81 80 PRO A O 1
ATOM 607 N N . LEU A 1 81 ? 15.175 1.269 -23.734 1.00 81.38 81 LEU A N 1
ATOM 608 C CA . LEU A 1 81 ? 15.581 -0.084 -24.134 1.00 81.38 81 LEU A CA 1
ATOM 609 C C . LEU A 1 81 ? 14.861 -0.558 -25.398 1.00 81.38 81 LEU A C 1
ATOM 611 O O . LEU A 1 81 ? 15.462 -1.208 -26.253 1.00 81.38 81 LEU A O 1
ATOM 615 N N . GLN A 1 82 ? 13.581 -0.218 -25.534 1.00 82.56 82 GLN A N 1
ATOM 616 C CA . GLN A 1 82 ? 12.794 -0.521 -26.724 1.00 82.56 82 GLN A CA 1
ATOM 617 C C . GLN A 1 82 ? 13.373 0.198 -27.953 1.00 82.56 82 GLN A C 1
ATOM 619 O O . GLN A 1 82 ? 13.516 -0.413 -29.008 1.00 82.56 82 GLN A O 1
ATOM 624 N N . ASN A 1 83 ? 13.773 1.465 -27.809 1.00 80.75 83 ASN A N 1
ATOM 625 C CA . ASN A 1 83 ? 14.410 2.247 -28.872 1.00 80.75 83 ASN A CA 1
ATOM 626 C C . ASN A 1 83 ? 15.781 1.671 -29.271 1.00 80.75 83 ASN A C 1
ATOM 628 O O . ASN A 1 83 ? 16.017 1.457 -30.460 1.00 80.75 83 ASN A O 1
ATOM 632 N N . LEU A 1 84 ? 16.623 1.323 -28.290 1.00 75.62 84 LEU A N 1
ATOM 633 C CA . LEU A 1 84 ? 17.901 0.629 -28.506 1.00 75.62 84 LEU A CA 1
ATOM 634 C C . LEU A 1 84 ? 17.697 -0.681 -29.289 1.00 75.62 84 LEU A C 1
ATOM 636 O O . LEU A 1 84 ? 18.417 -0.979 -30.242 1.00 75.62 84 LEU A O 1
ATOM 640 N N . HIS A 1 85 ? 16.677 -1.462 -28.927 1.00 71.81 85 HIS A N 1
ATOM 641 C CA . HIS A 1 85 ? 16.355 -2.695 -29.639 1.00 71.81 85 HIS A CA 1
ATOM 642 C C . HIS A 1 85 ? 15.836 -2.439 -31.062 1.00 71.81 85 HIS A C 1
ATOM 644 O O . HIS A 1 85 ? 16.206 -3.138 -32.006 1.00 71.81 85 HIS A O 1
ATOM 650 N N . ASP A 1 86 ? 14.952 -1.460 -31.239 1.00 76.25 86 ASP A N 1
ATOM 651 C CA . ASP A 1 86 ? 14.281 -1.239 -32.517 1.00 76.25 86 ASP A CA 1
ATOM 652 C C . ASP A 1 86 ? 15.138 -0.501 -33.548 1.00 76.25 86 ASP A C 1
ATOM 654 O O . ASP A 1 86 ? 14.956 -0.747 -34.743 1.00 76.25 86 ASP A O 1
ATOM 658 N N . LYS A 1 87 ? 16.073 0.353 -33.123 1.00 71.56 87 LYS A N 1
ATOM 659 C CA . LYS A 1 87 ? 16.974 1.079 -34.027 1.00 71.56 87 LYS A CA 1
ATOM 660 C C . LYS A 1 87 ? 18.340 0.419 -34.120 1.00 71.56 87 LYS A C 1
ATOM 662 O O . LYS A 1 87 ? 18.714 -0.060 -35.189 1.00 71.56 87 LYS A O 1
ATOM 667 N N . ASP A 1 88 ? 19.042 0.300 -33.001 1.00 67.06 88 ASP A N 1
ATOM 668 C CA . ASP A 1 88 ? 20.472 -0.008 -33.037 1.00 67.06 88 ASP A CA 1
ATOM 669 C C . ASP A 1 88 ? 20.741 -1.489 -33.363 1.00 67.06 88 ASP A C 1
ATOM 671 O O . ASP A 1 88 ? 21.632 -1.798 -34.155 1.00 67.06 88 ASP A O 1
ATOM 675 N N . LEU A 1 89 ? 19.924 -2.433 -32.869 1.00 67.12 89 LEU A N 1
ATOM 676 C CA . LEU A 1 89 ? 20.074 -3.859 -33.228 1.00 67.12 89 LEU A CA 1
ATOM 677 C C . LEU A 1 89 ? 19.696 -4.166 -34.685 1.00 67.12 89 LEU A C 1
ATOM 679 O O . LEU A 1 89 ? 20.294 -5.056 -35.300 1.00 67.12 89 LEU A O 1
ATOM 683 N N . ARG A 1 90 ? 18.733 -3.437 -35.264 1.00 68.38 90 ARG A N 1
ATOM 684 C CA . ARG A 1 90 ? 18.388 -3.590 -36.690 1.00 68.38 90 ARG A CA 1
ATOM 685 C C . ARG A 1 90 ? 19.495 -3.038 -37.578 1.00 68.38 90 ARG A C 1
ATOM 687 O O . ARG A 1 90 ? 19.826 -3.649 -38.594 1.00 68.38 90 ARG A O 1
ATOM 694 N N . GLU A 1 91 ? 20.100 -1.928 -37.171 1.00 66.38 91 GLU A N 1
ATOM 695 C CA . GLU A 1 91 ? 21.248 -1.344 -37.860 1.00 66.38 91 GLU A CA 1
ATOM 696 C C . GLU A 1 91 ? 22.487 -2.256 -37.769 1.00 66.38 91 GLU A C 1
ATOM 698 O O . GLU A 1 91 ? 23.204 -2.411 -38.758 1.00 66.38 91 GLU A O 1
ATOM 703 N N . ILE A 1 92 ? 22.672 -2.992 -36.664 1.00 65.31 92 ILE A N 1
ATOM 704 C CA . ILE A 1 92 ? 23.722 -4.022 -36.546 1.00 65.31 92 ILE A CA 1
ATOM 705 C C . ILE A 1 92 ? 23.544 -5.161 -37.557 1.00 65.31 92 ILE A C 1
ATOM 707 O O . ILE A 1 92 ? 24.524 -5.615 -38.150 1.00 65.31 92 ILE A O 1
ATOM 711 N N . GLN A 1 93 ? 22.313 -5.617 -37.805 1.00 68.31 93 GLN A N 1
ATOM 712 C CA . GLN A 1 93 ? 22.062 -6.696 -38.772 1.00 68.31 93 GLN A CA 1
ATOM 713 C C . GLN A 1 93 ? 22.436 -6.317 -40.211 1.00 68.31 93 GLN A C 1
ATOM 715 O O . GLN A 1 93 ? 22.780 -7.198 -41.001 1.00 68.31 93 GLN A O 1
ATOM 720 N N . VAL A 1 94 ? 22.417 -5.026 -40.558 1.00 72.81 94 VAL A N 1
ATOM 721 C CA . VAL A 1 94 ? 22.802 -4.550 -41.897 1.00 72.81 94 VAL A CA 1
ATOM 722 C C . VAL A 1 94 ? 24.292 -4.200 -42.015 1.00 72.81 94 VAL A C 1
ATOM 724 O O . VAL A 1 94 ? 24.784 -4.049 -43.138 1.00 72.81 94 VAL A O 1
ATOM 727 N N . LEU A 1 95 ? 25.043 -4.154 -40.904 1.00 69.19 95 LEU A N 1
ATOM 728 C CA . LEU A 1 95 ? 26.484 -3.854 -40.894 1.00 69.19 95 LEU A CA 1
ATOM 729 C C . LEU A 1 95 ? 27.324 -4.758 -41.812 1.00 69.19 95 LEU A C 1
ATOM 731 O O . LEU A 1 95 ? 28.159 -4.206 -42.528 1.00 69.19 95 LEU A O 1
ATOM 735 N N . PRO A 1 96 ? 27.124 -6.093 -41.887 1.00 72.94 96 PRO A N 1
ATOM 736 C CA . PRO A 1 96 ? 27.909 -6.939 -42.789 1.00 72.94 96 PRO A CA 1
ATOM 737 C C . PRO A 1 96 ? 27.730 -6.546 -44.256 1.00 72.94 96 PRO A C 1
ATOM 739 O O . PRO A 1 96 ? 28.687 -6.562 -45.024 1.00 72.94 96 PRO A O 1
ATOM 742 N N . SER A 1 97 ? 26.519 -6.141 -44.644 1.00 76.81 97 SER A N 1
ATOM 743 C CA . SER A 1 97 ? 26.225 -5.703 -46.013 1.00 76.81 97 SER A CA 1
ATOM 744 C C . SER A 1 97 ? 26.815 -4.319 -46.299 1.00 76.81 97 SER A C 1
ATOM 746 O O . SER A 1 97 ? 27.386 -4.102 -47.365 1.00 76.81 97 SER A O 1
ATOM 748 N N . MET A 1 98 ? 26.740 -3.391 -45.337 1.00 69.44 98 MET A N 1
ATOM 749 C CA . MET A 1 98 ? 27.345 -2.060 -45.470 1.00 69.44 98 MET A CA 1
ATOM 750 C C . MET A 1 98 ? 28.874 -2.096 -45.487 1.00 69.44 98 MET A C 1
ATOM 752 O O . MET A 1 98 ? 29.479 -1.310 -46.211 1.00 69.44 98 MET A O 1
ATOM 756 N N . TRP A 1 99 ? 29.504 -3.013 -44.750 1.00 68.31 99 TRP A N 1
ATOM 757 C CA . TRP A 1 99 ? 30.964 -3.122 -44.659 1.00 68.31 99 TRP A CA 1
ATOM 758 C C . TRP A 1 99 ? 31.605 -3.405 -46.020 1.00 68.31 99 TRP A C 1
ATOM 760 O O . TRP A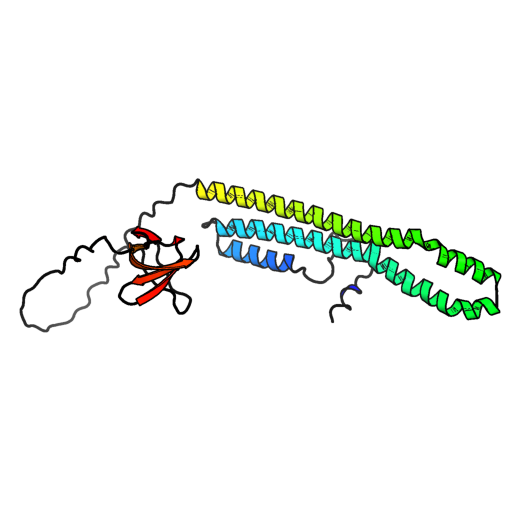 1 99 ? 32.620 -2.806 -46.374 1.00 68.31 99 TRP A O 1
ATOM 770 N N . HIS A 1 100 ? 30.948 -4.239 -46.831 1.00 74.69 100 HIS A N 1
ATOM 771 C CA . HIS A 1 100 ? 31.373 -4.530 -48.201 1.00 74.69 100 HIS A CA 1
ATOM 772 C C . HIS A 1 100 ? 31.239 -3.322 -49.146 1.00 74.69 100 HIS A C 1
ATOM 774 O O . HIS A 1 100 ? 31.863 -3.312 -50.205 1.00 74.69 100 HIS A O 1
ATOM 780 N N . PHE A 1 101 ? 30.449 -2.307 -48.780 1.00 76.25 101 PHE A N 1
ATOM 781 C CA . PHE A 1 101 ? 30.186 -1.127 -49.605 1.00 76.25 101 PHE A CA 1
ATOM 782 C C . PHE A 1 101 ? 30.955 0.120 -49.142 1.00 76.25 101 PHE A C 1
ATOM 784 O O . PHE A 1 101 ? 31.431 0.897 -49.970 1.00 76.25 101 PHE A O 1
ATOM 791 N N . ASN A 1 102 ? 31.081 0.346 -47.830 1.00 74.88 102 ASN A N 1
ATOM 792 C CA . ASN A 1 102 ? 31.770 1.508 -47.272 1.00 74.88 102 ASN A CA 1
ATOM 793 C C . ASN A 1 102 ? 32.363 1.217 -45.882 1.00 74.88 102 ASN A C 1
ATOM 795 O O . ASN A 1 102 ? 31.695 1.316 -44.853 1.00 74.88 102 ASN A O 1
ATOM 799 N N . ASN A 1 103 ? 33.660 0.917 -45.873 1.00 74.25 103 ASN A N 1
ATOM 800 C CA . ASN A 1 103 ? 34.399 0.520 -44.676 1.00 74.25 103 ASN A CA 1
ATOM 801 C C . ASN A 1 103 ? 34.504 1.631 -43.611 1.00 74.25 103 ASN A C 1
ATOM 803 O O . ASN A 1 103 ? 34.439 1.353 -42.416 1.00 74.25 103 ASN A O 1
ATOM 807 N N . THR A 1 104 ? 34.622 2.895 -44.026 1.00 75.50 104 THR A N 1
ATOM 808 C CA . THR A 1 104 ? 34.801 4.035 -43.111 1.00 75.50 104 THR A CA 1
ATOM 809 C C . THR A 1 104 ? 33.521 4.338 -42.335 1.00 75.50 104 THR A C 1
ATOM 811 O O . THR A 1 104 ? 33.562 4.466 -41.116 1.00 75.50 104 THR A O 1
ATOM 814 N N . LYS A 1 105 ? 32.363 4.338 -43.012 1.00 69.19 105 LYS A N 1
ATOM 815 C CA . LYS A 1 105 ? 31.062 4.520 -42.345 1.00 69.19 105 LYS A CA 1
ATOM 816 C C . LYS A 1 105 ? 30.744 3.396 -41.358 1.00 69.19 105 LYS A C 1
ATOM 818 O O . LYS A 1 105 ? 30.141 3.657 -40.325 1.00 69.19 105 LYS A O 1
ATOM 823 N N . CYS A 1 106 ? 31.153 2.161 -41.656 1.00 69.69 106 CYS A N 1
ATOM 824 C CA . CYS A 1 106 ? 30.997 1.041 -40.728 1.00 69.69 106 CYS A CA 1
ATOM 825 C C . CYS A 1 106 ? 31.868 1.178 -39.476 1.00 69.69 106 CYS A C 1
ATOM 827 O O . CYS A 1 106 ? 31.415 0.801 -38.400 1.00 69.69 106 CYS A O 1
ATOM 829 N N . ALA A 1 107 ? 33.084 1.716 -39.593 1.00 70.81 107 ALA A N 1
ATOM 830 C CA . ALA A 1 107 ? 33.955 1.946 -38.442 1.00 70.81 107 ALA A CA 1
ATOM 831 C C . ALA A 1 107 ? 33.374 3.003 -37.484 1.00 70.81 107 ALA A C 1
ATOM 833 O O . ALA A 1 107 ? 33.342 2.763 -36.277 1.00 70.81 107 ALA A O 1
ATOM 834 N N . ASP A 1 108 ? 32.835 4.106 -38.016 1.00 70.00 108 ASP A N 1
ATOM 835 C CA . ASP A 1 108 ? 32.152 5.137 -37.217 1.00 70.00 108 ASP A CA 1
ATOM 836 C C . ASP A 1 108 ? 30.919 4.562 -36.494 1.00 70.00 108 ASP A C 1
ATOM 838 O O . ASP A 1 108 ? 30.708 4.804 -35.305 1.00 70.00 108 ASP A O 1
ATOM 842 N N . TYR A 1 109 ? 30.145 3.722 -37.188 1.00 67.94 109 TYR A N 1
ATOM 843 C CA . TYR A 1 109 ? 28.977 3.033 -36.629 1.00 67.94 109 TYR A CA 1
ATOM 844 C C . TYR A 1 109 ? 29.336 2.029 -35.528 1.00 67.94 109 TYR A C 1
ATOM 846 O O . TYR A 1 109 ? 28.693 1.985 -34.482 1.00 67.94 109 TYR A O 1
ATOM 854 N N . LEU A 1 110 ? 30.377 1.222 -35.743 1.00 65.38 110 LEU A N 1
ATOM 855 C CA . LEU A 1 110 ? 30.868 0.275 -34.743 1.00 65.38 110 LEU A CA 1
ATOM 856 C C . LEU A 1 110 ? 31.405 1.005 -33.510 1.00 65.38 110 LEU A C 1
ATOM 858 O O . LEU A 1 110 ? 31.175 0.552 -32.394 1.00 65.38 110 LEU A O 1
ATOM 862 N N . MET A 1 111 ? 32.063 2.153 -33.682 1.00 66.94 111 MET A N 1
ATOM 863 C CA . MET A 1 111 ? 32.517 2.963 -32.555 1.00 66.94 111 MET A CA 1
ATOM 864 C C . MET A 1 111 ? 31.336 3.562 -31.769 1.00 66.94 111 MET A C 1
ATOM 866 O O . MET A 1 111 ? 31.401 3.611 -30.543 1.00 66.94 111 MET A O 1
ATOM 870 N N . PHE A 1 112 ? 30.247 3.945 -32.439 1.00 66.19 112 PHE A N 1
ATOM 871 C CA . PHE A 1 112 ? 29.007 4.404 -31.800 1.00 66.19 112 PHE A CA 1
ATOM 872 C C . PHE A 1 112 ? 28.297 3.278 -31.017 1.00 66.19 112 PHE A C 1
ATOM 874 O O . PHE A 1 112 ? 27.912 3.476 -29.870 1.00 66.19 112 PHE A O 1
ATOM 881 N N . ILE A 1 113 ? 28.219 2.069 -31.586 1.00 62.88 113 ILE A N 1
ATOM 882 C CA . ILE A 1 113 ? 27.574 0.887 -30.978 1.00 62.88 113 ILE A CA 1
ATOM 883 C C . ILE A 1 113 ? 28.393 0.256 -29.840 1.00 62.88 113 ILE A C 1
ATOM 885 O O . ILE A 1 113 ? 27.819 -0.337 -28.930 1.00 62.88 113 ILE A O 1
ATOM 889 N N . VAL A 1 114 ? 29.727 0.330 -29.886 1.00 58.56 114 VAL A N 1
ATOM 890 C CA . VAL A 1 114 ? 30.621 -0.302 -28.891 1.00 58.56 114 VAL A CA 1
ATOM 891 C C . VAL A 1 114 ? 30.876 0.604 -27.674 1.00 58.56 114 VAL A C 1
ATOM 893 O O . VAL A 1 114 ? 31.194 0.100 -26.597 1.00 58.56 114 VAL A O 1
ATOM 896 N N . ASN A 1 115 ? 30.667 1.922 -27.792 1.00 59.47 115 ASN A N 1
ATOM 897 C CA . ASN A 1 115 ? 30.817 2.884 -26.689 1.00 59.47 115 ASN A CA 1
ATOM 898 C C . ASN A 1 115 ? 29.614 3.131 -25.728 1.00 59.47 115 ASN A C 1
ATOM 900 O O . ASN A 1 115 ? 29.786 3.949 -24.823 1.00 59.47 115 ASN A O 1
ATOM 904 N N . PRO A 1 116 ? 28.436 2.470 -25.776 1.00 63.62 116 PRO A N 1
ATOM 905 C CA . PRO A 1 116 ? 27.310 2.806 -24.898 1.00 63.62 116 PRO A CA 1
ATOM 906 C C . PRO A 1 116 ? 27.269 1.984 -23.598 1.00 63.62 116 PRO A C 1
ATOM 908 O O . PRO A 1 116 ? 26.202 1.777 -23.022 1.00 63.62 116 PRO A O 1
ATOM 911 N N . GLN A 1 117 ? 28.414 1.531 -23.076 1.00 61.78 117 GLN A N 1
ATOM 912 C CA . GLN A 1 117 ? 28.450 0.865 -21.762 1.00 61.78 117 GLN A CA 1
ATOM 913 C C . GLN A 1 117 ? 27.953 1.805 -20.650 1.00 61.78 117 GLN A C 1
ATOM 915 O O . GLN A 1 117 ? 27.260 1.376 -19.731 1.00 61.78 117 GLN A O 1
ATOM 920 N N . ILE A 1 118 ? 28.252 3.103 -20.764 1.00 66.31 118 ILE A N 1
ATOM 921 C CA . ILE A 1 118 ? 27.806 4.126 -19.810 1.00 66.31 118 ILE A CA 1
ATOM 922 C C . ILE A 1 118 ? 26.287 4.325 -19.889 1.00 66.31 118 ILE A C 1
ATOM 924 O O . ILE A 1 118 ? 25.630 4.391 -18.852 1.00 66.31 118 ILE A O 1
ATOM 928 N N . GLU A 1 119 ? 25.710 4.373 -21.093 1.00 73.00 119 GLU A N 1
ATOM 929 C CA . GLU A 1 119 ? 24.264 4.567 -21.270 1.00 73.00 119 GLU A CA 1
ATOM 930 C C . GLU A 1 119 ? 23.458 3.366 -20.762 1.00 73.00 119 GLU A C 1
ATOM 932 O O . GLU A 1 119 ? 22.461 3.546 -20.065 1.00 73.00 119 GLU A O 1
ATOM 937 N N . GLN A 1 120 ? 23.922 2.140 -21.018 1.00 71.44 120 GLN A N 1
ATOM 938 C CA . GLN A 1 120 ? 23.264 0.919 -20.537 1.00 71.44 120 GLN A CA 1
ATOM 939 C C . GLN A 1 120 ? 23.309 0.805 -19.005 1.00 71.44 120 GLN A C 1
ATOM 941 O O . GLN A 1 120 ? 22.304 0.480 -18.368 1.00 71.44 120 GLN A O 1
ATOM 946 N N . VAL A 1 121 ? 24.451 1.127 -18.387 1.00 78.81 121 VAL A N 1
ATOM 947 C CA . VAL A 1 121 ? 24.570 1.176 -16.920 1.00 78.81 121 VAL A CA 1
ATOM 948 C C . VAL A 1 121 ? 23.703 2.298 -16.341 1.00 78.81 121 VAL A C 1
ATOM 950 O O . VAL A 1 121 ? 23.067 2.109 -15.304 1.00 78.81 121 VAL A O 1
ATOM 953 N N . SER A 1 122 ? 23.601 3.438 -17.031 1.00 82.62 122 SER A N 1
ATOM 954 C CA . SER A 1 122 ? 22.720 4.534 -16.623 1.00 82.62 122 SER A CA 1
ATOM 955 C C . SER A 1 122 ? 21.237 4.147 -16.672 1.00 82.62 122 SER A C 1
ATOM 957 O O . SER A 1 122 ? 20.489 4.552 -15.784 1.00 82.62 122 SER A O 1
ATOM 959 N N . GLN A 1 123 ? 20.803 3.346 -17.651 1.00 84.50 123 GLN A N 1
ATOM 960 C CA . GLN A 1 123 ? 19.429 2.824 -17.722 1.00 84.50 123 GLN A CA 1
ATOM 961 C C . GLN A 1 123 ? 19.124 1.878 -16.552 1.00 84.50 123 GLN A C 1
ATOM 963 O O . GLN A 1 123 ? 18.082 2.001 -15.909 1.00 84.50 123 GLN A O 1
ATOM 968 N N . LEU A 1 124 ? 20.047 0.969 -16.216 1.00 88.50 124 LEU A N 1
ATOM 969 C CA . LEU A 1 124 ? 19.899 0.104 -15.038 1.00 88.50 124 LEU A CA 1
ATOM 970 C C . LEU A 1 124 ? 19.835 0.920 -13.741 1.00 88.50 124 LEU A C 1
ATOM 972 O O . LEU A 1 124 ? 19.019 0.625 -12.867 1.00 88.50 124 LEU A O 1
ATOM 976 N N . SER A 1 125 ? 20.649 1.973 -13.634 1.00 88.12 125 SER A N 1
ATOM 977 C CA . SER A 1 125 ? 20.588 2.905 -12.506 1.00 88.12 125 SER A CA 1
ATOM 978 C C . SER A 1 125 ? 19.217 3.577 -12.399 1.00 88.12 125 SER A C 1
ATOM 980 O O . SER A 1 125 ? 18.690 3.672 -11.294 1.00 88.12 125 SER A O 1
ATOM 982 N N . ALA A 1 126 ? 18.613 3.992 -13.518 1.00 89.50 126 ALA A N 1
ATOM 983 C CA . ALA A 1 126 ? 17.290 4.618 -13.521 1.00 89.50 126 ALA A CA 1
ATOM 984 C C . ALA A 1 126 ? 16.198 3.680 -12.977 1.00 89.50 126 ALA A C 1
ATOM 986 O O . ALA A 1 126 ? 15.378 4.100 -12.163 1.00 89.50 126 ALA A O 1
ATOM 987 N N . LEU A 1 127 ? 16.228 2.391 -13.344 1.00 92.75 127 LEU A N 1
ATOM 988 C CA . LEU A 1 127 ? 15.307 1.392 -12.788 1.00 92.75 127 LEU A CA 1
ATOM 989 C C . LEU A 1 127 ? 15.469 1.255 -11.268 1.00 92.75 127 LEU A C 1
ATOM 991 O O . LEU A 1 127 ? 14.481 1.257 -10.535 1.00 92.75 127 LEU A O 1
ATOM 995 N N . VAL A 1 128 ? 16.710 1.123 -10.792 1.00 96.19 128 VAL A N 1
ATOM 996 C CA . VAL A 1 128 ? 16.990 0.957 -9.358 1.00 96.19 128 VAL A CA 1
ATOM 997 C C . VAL A 1 128 ? 16.584 2.205 -8.574 1.00 96.19 128 VAL A C 1
ATOM 999 O O . VAL A 1 128 ? 16.019 2.080 -7.490 1.00 96.19 128 VAL A O 1
ATOM 1002 N N . GLN A 1 129 ? 16.829 3.398 -9.118 1.00 94.50 129 GLN A N 1
ATOM 1003 C CA . GLN A 1 129 ? 16.436 4.661 -8.493 1.00 94.50 129 GLN A CA 1
ATOM 1004 C C . GLN A 1 129 ? 14.915 4.804 -8.392 1.00 94.50 129 GLN A C 1
ATOM 1006 O O . GLN A 1 129 ? 14.430 5.114 -7.305 1.00 94.50 129 GLN A O 1
ATOM 1011 N N . ALA A 1 130 ? 14.174 4.493 -9.460 1.00 93.94 130 ALA A N 1
ATOM 1012 C CA . ALA A 1 130 ? 12.710 4.528 -9.451 1.00 93.94 130 ALA A CA 1
ATOM 1013 C C . ALA A 1 130 ? 12.125 3.564 -8.400 1.00 93.94 130 ALA A C 1
ATOM 1015 O O . ALA A 1 130 ? 11.282 3.941 -7.587 1.00 93.94 130 ALA A O 1
ATOM 1016 N N . GLN A 1 131 ? 12.631 2.325 -8.344 1.00 97.12 131 GLN A N 1
ATOM 1017 C CA . GLN A 1 131 ? 12.208 1.333 -7.343 1.00 97.12 131 GLN A CA 1
ATOM 1018 C C . GLN A 1 131 ? 12.549 1.767 -5.912 1.00 97.12 131 GLN A C 1
ATOM 1020 O O . GLN A 1 131 ? 11.739 1.613 -4.996 1.00 97.12 131 GLN A O 1
ATOM 1025 N N . LEU A 1 132 ? 13.747 2.319 -5.704 1.00 97.00 132 LEU A N 1
ATOM 1026 C CA . LEU A 1 132 ? 14.171 2.814 -4.398 1.00 97.00 132 LEU A CA 1
ATOM 1027 C C . LEU A 1 132 ? 13.257 3.943 -3.911 1.00 97.00 132 LEU A C 1
ATOM 1029 O O . LEU A 1 132 ? 12.880 3.961 -2.739 1.00 97.00 132 LEU A O 1
ATOM 1033 N N . GLU A 1 133 ? 12.913 4.878 -4.791 1.00 96.25 133 GLU A N 1
ATOM 1034 C CA . GLU A 1 133 ? 12.067 6.017 -4.451 1.00 96.25 133 GLU A CA 1
ATOM 1035 C C . GLU A 1 133 ? 10.624 5.588 -4.157 1.00 96.25 133 GLU A C 1
ATOM 1037 O O . GLU A 1 133 ? 10.074 5.967 -3.120 1.00 96.25 133 GLU A O 1
AT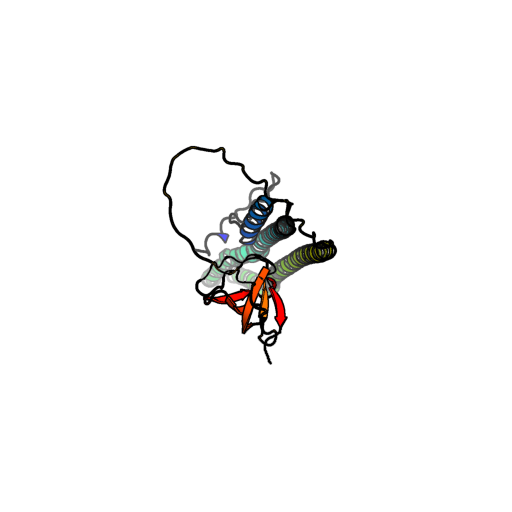OM 1042 N N . TYR A 1 134 ? 10.067 4.684 -4.970 1.00 97.38 134 TYR A N 1
ATOM 1043 C CA . TYR A 1 134 ? 8.785 4.027 -4.698 1.00 97.38 134 TYR A CA 1
ATOM 1044 C C . TYR A 1 134 ? 8.744 3.411 -3.293 1.00 97.38 134 TYR A C 1
ATOM 1046 O O . TYR A 1 134 ? 7.851 3.709 -2.499 1.00 97.38 134 TYR A O 1
ATOM 1054 N N . HIS A 1 135 ? 9.738 2.587 -2.946 1.00 98.25 135 HIS A N 1
ATOM 1055 C CA . HIS A 1 135 ? 9.759 1.909 -1.650 1.00 98.25 135 HIS A CA 1
ATOM 1056 C C . HIS A 1 135 ? 9.951 2.871 -0.473 1.00 98.25 135 HIS A C 1
ATOM 1058 O O . HIS A 1 135 ? 9.377 2.642 0.595 1.00 98.25 135 HIS A O 1
ATOM 1064 N N . LYS A 1 136 ? 10.714 3.957 -0.645 1.00 98.19 136 LYS A N 1
ATOM 1065 C CA . LYS A 1 136 ? 10.843 5.003 0.382 1.00 98.19 136 LYS A CA 1
ATOM 1066 C C . LYS A 1 136 ? 9.504 5.673 0.662 1.00 98.19 136 LYS A C 1
ATOM 1068 O O . LYS A 1 136 ? 9.118 5.772 1.825 1.00 98.19 136 LYS A O 1
ATOM 1073 N N . GLN A 1 137 ? 8.796 6.098 -0.380 1.00 98.00 137 GLN A N 1
ATOM 1074 C CA . GLN A 1 137 ? 7.496 6.753 -0.234 1.00 98.00 137 GLN A CA 1
ATOM 1075 C C . GLN A 1 137 ? 6.454 5.792 0.345 1.00 98.00 137 GLN A C 1
ATOM 1077 O O . GLN A 1 137 ? 5.773 6.137 1.311 1.00 98.00 137 GLN A O 1
ATOM 1082 N N . ALA A 1 138 ? 6.405 4.550 -0.147 1.00 98.00 138 ALA A N 1
ATOM 1083 C CA . ALA A 1 138 ? 5.519 3.520 0.387 1.00 98.00 138 ALA A CA 1
ATOM 1084 C C . ALA A 1 138 ? 5.764 3.263 1.881 1.00 98.00 138 ALA A C 1
ATOM 1086 O O . ALA A 1 138 ? 4.823 3.194 2.671 1.00 98.00 138 ALA A O 1
ATOM 1087 N N . THR A 1 139 ? 7.033 3.196 2.290 1.00 98.31 139 THR A N 1
ATOM 1088 C CA . THR A 1 139 ? 7.402 3.032 3.702 1.00 98.31 139 THR A CA 1
ATOM 1089 C C . THR A 1 139 ? 6.914 4.206 4.548 1.00 98.31 139 THR A C 1
ATOM 1091 O O . THR A 1 139 ? 6.361 3.982 5.620 1.00 98.31 139 THR A O 1
ATOM 1094 N N . GLN A 1 140 ? 7.060 5.448 4.076 1.00 98.31 140 GLN A N 1
ATOM 1095 C CA . GLN A 1 140 ? 6.587 6.631 4.807 1.00 98.31 140 GLN A CA 1
ATOM 1096 C C . GLN A 1 140 ? 5.064 6.627 4.997 1.00 98.31 140 GLN A C 1
ATOM 1098 O O . GLN A 1 140 ? 4.579 6.968 6.077 1.00 98.31 140 GLN A O 1
ATOM 1103 N N . ILE A 1 141 ? 4.310 6.216 3.973 1.00 98.19 141 ILE A N 1
ATOM 1104 C CA . ILE A 1 141 ? 2.847 6.085 4.048 1.00 98.19 141 ILE A CA 1
ATOM 1105 C C . ILE A 1 141 ? 2.466 5.020 5.083 1.00 98.19 141 ILE A C 1
ATOM 1107 O O . ILE A 1 141 ? 1.662 5.282 5.981 1.00 98.19 141 ILE A O 1
ATOM 1111 N N . LEU A 1 142 ? 3.093 3.842 5.005 1.00 98.19 142 LEU A N 1
ATOM 1112 C CA . LEU A 1 142 ? 2.839 2.729 5.922 1.00 98.19 142 LEU A CA 1
ATOM 1113 C C . LEU A 1 142 ? 3.199 3.076 7.373 1.00 98.19 142 LEU A C 1
ATOM 1115 O O . LEU A 1 142 ? 2.448 2.750 8.290 1.00 98.19 142 LEU A O 1
ATOM 1119 N N . GLN A 1 143 ? 4.305 3.786 7.595 1.00 98.25 143 GLN A N 1
ATOM 1120 C CA . GLN A 1 143 ? 4.685 4.277 8.921 1.00 98.25 143 GLN A CA 1
ATOM 1121 C C . GLN A 1 143 ? 3.638 5.239 9.489 1.00 98.25 143 GLN A C 1
ATOM 1123 O O . GLN A 1 143 ? 3.227 5.085 10.636 1.00 98.25 143 GLN A O 1
ATOM 1128 N N . ARG A 1 144 ? 3.154 6.188 8.679 1.00 98.12 144 AR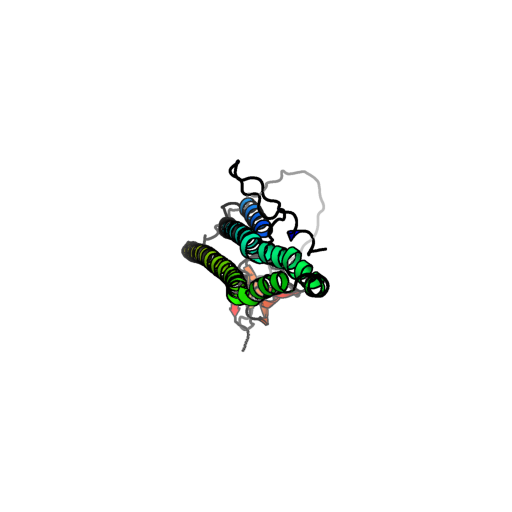G A N 1
ATOM 1129 C CA . ARG A 1 144 ? 2.140 7.162 9.105 1.00 98.12 144 ARG A CA 1
ATOM 1130 C C . ARG A 1 144 ? 0.842 6.485 9.539 1.00 98.12 144 ARG A C 1
ATOM 1132 O O . ARG A 1 144 ? 0.317 6.814 10.601 1.00 98.12 144 ARG A O 1
ATOM 1139 N N . VAL A 1 145 ? 0.327 5.549 8.739 1.00 97.88 145 VAL A N 1
ATOM 1140 C CA . VAL A 1 145 ? -0.909 4.830 9.091 1.00 97.88 145 VAL A CA 1
ATOM 1141 C C . VAL A 1 145 ? -0.698 3.904 10.287 1.00 97.88 145 VAL A C 1
ATOM 1143 O O . VAL A 1 145 ? -1.578 3.813 11.134 1.00 97.88 145 VAL A O 1
ATOM 1146 N N . THR A 1 146 ? 0.484 3.300 10.428 1.00 97.50 146 THR A N 1
ATOM 1147 C CA . THR A 1 146 ? 0.817 2.483 11.605 1.00 97.50 146 THR A CA 1
ATOM 1148 C C . THR A 1 146 ? 0.745 3.317 12.882 1.00 97.50 146 THR A C 1
ATOM 1150 O O . THR A 1 146 ? 0.032 2.940 13.807 1.00 97.50 146 THR A O 1
ATOM 1153 N N . SER A 1 147 ? 1.381 4.495 12.910 1.00 97.62 147 SER A N 1
ATOM 1154 C CA . SER A 1 147 ? 1.307 5.403 14.063 1.00 97.62 147 SER A CA 1
ATOM 1155 C C . SER A 1 147 ? -0.127 5.850 14.365 1.00 97.62 147 SER A C 1
ATOM 1157 O O . SER A 1 147 ? -0.545 5.804 15.519 1.00 97.62 147 SER A O 1
ATOM 1159 N N . LYS A 1 148 ? -0.919 6.200 13.338 1.00 95.81 148 LYS A N 1
ATOM 1160 C CA . LYS A 1 148 ? -2.347 6.523 13.518 1.00 95.81 148 LYS A CA 1
ATOM 1161 C C . LYS A 1 148 ? -3.116 5.370 14.173 1.00 95.81 148 LYS A C 1
ATOM 1163 O O . LYS A 1 148 ? -3.908 5.598 15.082 1.00 95.81 148 LYS A O 1
ATOM 1168 N N . LEU A 1 149 ? -2.902 4.134 13.719 1.00 94.19 149 LEU A N 1
ATOM 1169 C CA . LEU A 1 149 ? -3.586 2.964 14.271 1.00 94.19 149 LEU A CA 1
ATOM 1170 C C . LEU A 1 149 ? -3.173 2.693 15.719 1.00 94.19 149 LEU A C 1
ATOM 1172 O O . LEU A 1 149 ? -4.039 2.417 16.545 1.00 94.19 149 LEU A O 1
ATOM 1176 N N . GLU A 1 150 ? -1.885 2.808 16.042 1.00 95.00 150 GLU A N 1
ATOM 1177 C CA . GLU A 1 150 ? -1.391 2.671 17.416 1.00 95.00 150 GLU A CA 1
ATOM 1178 C C . GLU A 1 150 ? -2.031 3.694 18.356 1.00 95.00 150 GLU A C 1
ATOM 1180 O O . GLU A 1 150 ? -2.447 3.338 19.459 1.00 95.00 150 GLU A O 1
ATOM 1185 N N . ASP A 1 151 ? -2.147 4.950 17.927 1.00 93.19 151 ASP A N 1
ATOM 1186 C CA . ASP A 1 151 ? -2.774 5.996 18.731 1.00 93.19 151 ASP A CA 1
ATOM 1187 C C . ASP A 1 151 ? -4.269 5.725 18.933 1.00 93.19 151 ASP A C 1
ATOM 1189 O O . ASP A 1 151 ? -4.758 5.808 20.060 1.00 93.19 151 ASP A O 1
ATOM 1193 N N . ARG A 1 152 ? -4.977 5.244 17.902 1.00 89.88 152 ARG A N 1
ATOM 1194 C CA . ARG A 1 152 ? -6.381 4.816 18.037 1.00 89.88 152 ARG A CA 1
ATOM 1195 C C . ARG A 1 152 ? -6.545 3.619 18.972 1.00 89.88 152 ARG A C 1
ATOM 1197 O O . ARG A 1 152 ? -7.513 3.571 19.729 1.00 89.88 152 ARG A O 1
ATOM 1204 N N . ILE A 1 153 ? -5.614 2.663 18.955 1.00 88.31 153 ILE A N 1
ATOM 1205 C CA . ILE A 1 153 ? -5.615 1.527 19.891 1.00 88.31 153 ILE A CA 1
ATOM 1206 C C . ILE A 1 153 ? -5.419 2.032 21.325 1.00 88.31 153 ILE A C 1
ATOM 1208 O O . ILE A 1 153 ? -6.167 1.631 22.219 1.00 88.31 153 ILE A O 1
ATOM 1212 N N . LYS A 1 154 ? -4.466 2.947 21.550 1.00 89.50 154 LYS A N 1
ATOM 1213 C CA . LYS A 1 154 ? -4.241 3.562 22.869 1.00 89.50 154 LYS A CA 1
ATOM 1214 C C . LYS A 1 154 ? -5.488 4.301 23.349 1.00 89.50 154 LYS A C 1
ATOM 1216 O O . LYS A 1 154 ? -5.943 4.046 24.462 1.00 89.50 154 LYS A O 1
ATOM 1221 N N . GLU A 1 155 ? -6.083 5.147 22.511 1.00 87.12 155 GLU A N 1
ATOM 1222 C CA . GLU A 1 155 ? -7.302 5.893 22.840 1.00 87.12 155 GLU A CA 1
ATOM 1223 C C . GLU A 1 155 ? -8.468 4.958 23.174 1.00 87.12 155 GLU A C 1
ATOM 1225 O O . GLU A 1 155 ? -9.080 5.104 24.234 1.00 87.12 155 GLU A O 1
ATOM 1230 N N . ALA A 1 156 ? -8.721 3.943 22.342 1.00 82.62 156 ALA A N 1
ATOM 1231 C CA . ALA A 1 156 ? -9.770 2.952 22.575 1.00 82.62 156 ALA A CA 1
ATOM 1232 C C . ALA A 1 156 ? -9.542 2.139 23.862 1.00 82.62 156 ALA A C 1
ATOM 1234 O O . ALA A 1 156 ? -10.503 1.831 24.563 1.00 82.62 156 ALA A O 1
ATOM 1235 N N . SER A 1 157 ? -8.286 1.834 24.206 1.00 79.12 157 SER A N 1
ATOM 1236 C CA . SER A 1 157 ? -7.934 1.128 25.448 1.00 79.12 157 SER A CA 1
ATOM 1237 C C . SER A 1 157 ? -8.048 1.998 26.707 1.00 79.12 157 SER A C 1
ATOM 1239 O O . SER A 1 157 ? -8.254 1.475 27.800 1.00 79.12 157 SER A O 1
ATOM 1241 N N . SER A 1 158 ? -7.928 3.322 26.558 1.00 75.75 158 SER A N 1
ATOM 1242 C CA . SER A 1 158 ? -8.014 4.291 27.657 1.00 75.75 158 SER A CA 1
ATOM 1243 C C . SER A 1 158 ? -9.448 4.685 28.018 1.00 75.75 158 SER A C 1
ATOM 1245 O O . SER A 1 158 ? -9.684 5.234 29.097 1.00 75.75 158 SER A O 1
ATOM 1247 N N . GLN A 1 159 ? -10.415 4.404 27.139 1.00 65.44 159 GLN A N 1
ATOM 1248 C CA . GLN A 1 159 ? -11.820 4.619 27.454 1.00 65.44 159 GLN A CA 1
ATOM 1249 C C . GLN A 1 159 ? -12.236 3.639 28.561 1.00 65.44 159 GLN A C 1
ATOM 1251 O O . GLN A 1 159 ? -12.010 2.434 28.419 1.00 65.44 159 GLN A O 1
ATOM 1256 N N . PRO A 1 160 ? -12.853 4.112 29.664 1.00 45.66 160 PRO A N 1
ATOM 1257 C CA . PRO A 1 160 ? -13.421 3.206 30.652 1.00 45.66 160 PRO A CA 1
ATOM 1258 C C . PRO A 1 160 ? -14.400 2.292 29.917 1.00 45.66 160 PRO A C 1
ATOM 1260 O O . PRO A 1 160 ? -15.256 2.800 29.186 1.00 45.66 160 PRO A O 1
ATOM 1263 N N . ARG A 1 161 ? -14.241 0.960 30.057 1.00 42.56 161 ARG A N 1
ATOM 1264 C CA . ARG A 1 161 ? -15.181 -0.025 29.494 1.00 42.56 161 ARG A CA 1
ATOM 1265 C C . ARG A 1 161 ? -16.581 0.522 29.738 1.00 42.56 161 ARG A C 1
ATOM 1267 O O . ARG A 1 161 ? -16.926 0.764 30.893 1.00 42.56 161 ARG A O 1
ATOM 1274 N N . ARG A 1 162 ? -17.353 0.776 28.673 1.00 42.00 162 ARG A N 1
ATOM 1275 C CA . ARG A 1 162 ? -18.770 1.120 28.817 1.00 42.00 162 ARG A CA 1
ATOM 1276 C C . ARG A 1 162 ? -19.383 -0.017 29.622 1.00 42.00 162 ARG A C 1
ATOM 1278 O O . ARG A 1 162 ? -19.561 -1.109 29.091 1.00 42.00 162 ARG A O 1
ATOM 1285 N N . GLU A 1 163 ? -19.629 0.226 30.905 1.00 31.69 163 GLU A N 1
ATOM 1286 C CA . GLU A 1 163 ? -20.456 -0.641 31.719 1.00 31.69 163 GLU A CA 1
ATOM 1287 C C . GLU A 1 163 ? -21.812 -0.641 31.029 1.00 31.69 163 GLU A C 1
ATOM 1289 O O . GLU A 1 163 ? -22.514 0.373 30.968 1.00 31.69 163 GLU A O 1
ATOM 1294 N N . TYR A 1 164 ? -22.091 -1.746 30.347 1.00 35.97 164 TYR A N 1
ATOM 1295 C CA . TYR A 1 164 ? -23.341 -1.940 29.655 1.00 35.97 164 TYR A CA 1
ATOM 1296 C C . TYR A 1 164 ? -24.421 -1.972 30.732 1.00 35.97 164 TYR A C 1
ATOM 1298 O O . TYR A 1 164 ? -24.552 -2.946 31.462 1.00 35.97 164 TYR A O 1
ATOM 1306 N N . GLN A 1 165 ? -25.164 -0.875 30.875 1.00 25.33 165 GLN A N 1
ATOM 1307 C CA . GLN A 1 165 ? -26.424 -0.886 31.601 1.00 25.33 165 GLN A CA 1
ATOM 1308 C C . GLN A 1 165 ? -27.467 -1.476 30.646 1.00 25.33 165 GLN A C 1
ATOM 1310 O O . GLN A 1 165 ? -27.872 -0.780 29.705 1.00 25.33 165 GLN A O 1
ATOM 1315 N N . PRO A 1 166 ? -27.906 -2.737 30.832 1.00 32.44 166 PRO A N 1
ATOM 1316 C CA . PRO A 1 166 ? -28.999 -3.274 30.043 1.00 32.44 166 PRO A CA 1
ATOM 1317 C C . PRO A 1 166 ? -30.223 -2.390 30.270 1.00 32.44 166 PRO A C 1
ATOM 1319 O O . PRO A 1 166 ? -30.733 -2.270 31.387 1.00 32.44 166 PRO A O 1
ATOM 1322 N N . LYS A 1 167 ? -30.699 -1.736 29.206 1.00 30.30 167 LYS A N 1
ATOM 1323 C CA . LYS A 1 167 ? -31.993 -1.055 29.249 1.00 30.30 167 LYS A CA 1
ATOM 1324 C C . LYS A 1 167 ? -33.057 -2.127 29.505 1.00 30.30 167 LYS A C 1
ATOM 1326 O O . LYS A 1 167 ? -33.105 -3.093 28.739 1.00 30.30 167 LYS A O 1
ATOM 1331 N N . PRO A 1 168 ? -33.913 -1.979 30.533 1.00 34.69 168 PRO A N 1
ATOM 1332 C CA . PRO A 1 168 ? -35.022 -2.891 30.748 1.00 34.69 168 PRO A CA 1
ATOM 1333 C C . PRO A 1 168 ? -35.845 -2.963 29.466 1.00 34.69 168 PRO A C 1
ATOM 1335 O O . PRO A 1 168 ? -36.324 -1.946 28.959 1.00 34.69 168 PRO A O 1
ATOM 1338 N N . ARG A 1 169 ? -35.958 -4.169 28.912 1.00 31.95 169 ARG A N 1
ATOM 1339 C CA . ARG A 1 169 ? -36.801 -4.449 27.756 1.00 31.95 169 ARG A CA 1
ATOM 1340 C C . ARG A 1 169 ? -38.221 -4.038 28.142 1.00 31.95 169 ARG A C 1
ATOM 1342 O O . ARG A 1 169 ? -38.792 -4.633 29.052 1.00 31.95 169 ARG A O 1
ATOM 1349 N N . MET A 1 170 ? -38.761 -3.001 27.497 1.00 31.53 170 MET A N 1
ATOM 1350 C CA . MET A 1 170 ? -40.169 -2.634 27.641 1.00 31.53 170 MET A CA 1
ATOM 1351 C C . MET A 1 170 ? -41.002 -3.886 27.371 1.00 31.53 170 MET A C 1
ATOM 1353 O O . MET A 1 170 ? -40.963 -4.444 26.273 1.00 31.53 170 MET A O 1
ATOM 1357 N N . SER A 1 171 ? -41.697 -4.355 28.401 1.00 35.12 171 SER A N 1
ATOM 1358 C CA . SER A 1 171 ? -42.665 -5.434 28.308 1.00 35.12 171 SER A CA 1
ATOM 1359 C C . SER A 1 171 ? -43.789 -4.974 27.388 1.00 35.12 171 SER A C 1
ATOM 1361 O O . SER A 1 171 ? -44.544 -4.062 27.718 1.00 35.12 171 SER A O 1
ATOM 1363 N N . LEU A 1 172 ? -43.855 -5.581 26.206 1.00 35.34 172 LEU A N 1
ATOM 1364 C CA . LEU A 1 172 ? -44.964 -5.427 25.281 1.00 35.34 172 LEU A CA 1
ATOM 1365 C C . LEU A 1 172 ? -46.190 -6.088 25.934 1.00 35.34 172 LEU A C 1
ATOM 1367 O O . LEU A 1 172 ? -46.315 -7.312 25.935 1.00 35.34 172 LEU A O 1
ATOM 1371 N N . GLU A 1 173 ? -47.062 -5.291 26.547 1.00 34.53 173 GLU A N 1
ATOM 1372 C CA . GLU A 1 173 ? -48.378 -5.749 26.988 1.00 34.53 173 GLU A CA 1
ATOM 1373 C C . GLU A 1 173 ? -49.234 -6.000 25.745 1.00 34.53 173 GLU A C 1
ATOM 1375 O O . GLU A 1 173 ? -49.723 -5.072 25.099 1.00 34.53 173 GLU A O 1
ATOM 1380 N N . PHE A 1 174 ? -49.380 -7.272 25.373 1.00 32.09 174 PHE A N 1
ATOM 1381 C CA . PHE A 1 174 ? -50.354 -7.677 24.371 1.00 32.09 174 PHE A CA 1
ATOM 1382 C C . PHE A 1 174 ? -51.710 -7.836 25.057 1.00 32.09 174 PHE A C 1
ATOM 1384 O O . PHE A 1 174 ? -51.873 -8.626 25.988 1.00 32.09 174 PHE A O 1
ATOM 1391 N N . THR A 1 175 ? -52.670 -7.033 24.613 1.00 32.94 175 THR A N 1
ATOM 1392 C CA . THR A 1 175 ? -54.036 -6.981 25.127 1.00 32.94 175 THR A CA 1
ATOM 1393 C C . THR A 1 175 ? -54.747 -8.326 25.004 1.00 32.94 175 THR A C 1
ATOM 1395 O O . THR A 1 175 ? -54.680 -9.002 23.977 1.00 32.94 175 THR A O 1
ATOM 1398 N N . THR A 1 176 ? -55.457 -8.655 26.076 1.00 35.69 176 THR A N 1
ATOM 1399 C CA . THR A 1 176 ? -56.332 -9.802 26.313 1.00 35.69 176 THR A CA 1
ATOM 1400 C C . THR A 1 176 ? -57.320 -10.077 25.174 1.00 35.69 176 THR A C 1
ATOM 1402 O O . THR A 1 176 ? -58.141 -9.232 24.823 1.00 35.69 176 THR A O 1
ATOM 1405 N N . GLY A 1 177 ? -57.275 -11.311 24.662 1.00 32.50 177 GLY A N 1
ATOM 1406 C CA . GLY A 1 177 ? -58.289 -11.926 23.809 1.00 32.50 177 GLY A CA 1
ATOM 1407 C C . GLY A 1 177 ? -58.753 -13.248 24.427 1.00 32.50 177 GLY A C 1
ATOM 1408 O O . GLY A 1 177 ? -57.951 -14.136 24.691 1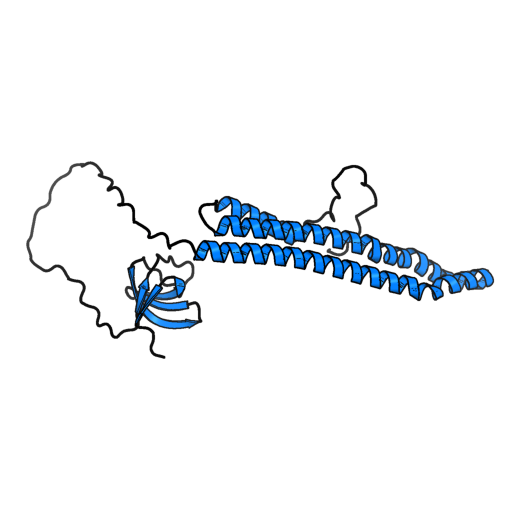.00 32.50 177 GLY A O 1
ATOM 1409 N N . ASP A 1 178 ? -60.048 -13.298 24.699 1.00 31.97 178 ASP A N 1
ATOM 1410 C CA . ASP A 1 178 ? -60.888 -14.323 25.328 1.00 31.97 178 ASP A CA 1
ATOM 1411 C C . ASP A 1 178 ? -60.838 -15.720 24.654 1.00 31.97 178 ASP A C 1
ATOM 1413 O O . ASP A 1 178 ? -60.874 -15.773 23.426 1.00 31.97 178 ASP A O 1
ATOM 1417 N N . ASN A 1 179 ? -60.770 -16.828 25.428 1.00 32.41 179 ASN A N 1
ATOM 1418 C CA . ASN A 1 179 ? -61.734 -17.959 25.390 1.00 32.41 179 ASN A CA 1
ATOM 1419 C C . ASN A 1 179 ? -61.375 -19.160 26.320 1.00 32.41 179 ASN A C 1
ATOM 1421 O O . ASN A 1 179 ? -60.369 -19.845 26.146 1.00 32.41 179 ASN A O 1
ATOM 1425 N N . THR A 1 180 ? -62.286 -19.441 27.259 1.00 34.41 180 THR A N 1
ATOM 1426 C CA . THR A 1 180 ? -62.830 -20.746 27.731 1.00 34.41 180 THR A CA 1
ATOM 1427 C C . THR A 1 180 ? -61.968 -22.010 27.992 1.00 34.41 180 THR A C 1
ATOM 1429 O O . THR A 1 180 ? -61.582 -22.726 27.076 1.00 34.41 180 THR A O 1
ATOM 1432 N N . GLN A 1 181 ? -61.921 -22.375 29.288 1.00 38.09 181 GLN A N 1
ATOM 1433 C CA . GLN A 1 181 ? -62.158 -23.694 29.936 1.00 38.09 181 GLN A CA 1
ATOM 1434 C C . GLN A 1 181 ? -61.437 -24.981 29.460 1.00 38.09 181 GLN A C 1
ATOM 1436 O O . GLN A 1 181 ? -61.839 -25.604 28.485 1.00 38.09 181 GLN A O 1
ATOM 1441 N N . HIS A 1 182 ? -60.584 -25.540 30.337 1.00 36.16 182 HIS A N 1
ATOM 1442 C CA . HIS A 1 182 ? -60.792 -26.891 30.897 1.00 36.16 182 HIS A CA 1
ATOM 1443 C C . HIS A 1 182 ? -60.125 -27.025 32.286 1.00 36.16 182 HIS A C 1
ATOM 1445 O O . HIS A 1 182 ? -59.149 -26.343 32.589 1.00 36.16 182 HIS A O 1
ATOM 1451 N N . ASN A 1 183 ? -60.714 -27.864 33.140 1.00 37.06 183 ASN A N 1
ATOM 1452 C CA . ASN A 1 183 ? -60.457 -28.014 34.573 1.00 37.06 183 ASN A CA 1
ATOM 1453 C C . ASN A 1 183 ? -59.835 -29.392 34.876 1.00 37.06 183 ASN A C 1
ATOM 1455 O O . ASN A 1 183 ? -60.324 -30.385 34.340 1.00 37.06 183 ASN A O 1
ATOM 1459 N N . GLY A 1 184 ? -58.877 -29.458 35.814 1.00 31.98 184 GLY A N 1
ATOM 1460 C CA . GLY A 1 184 ? -58.610 -30.664 36.618 1.00 31.98 184 GLY A CA 1
ATOM 1461 C C . GLY A 1 184 ? -57.141 -31.014 36.921 1.00 31.98 184 GLY A C 1
ATOM 1462 O O . GLY A 1 184 ? -56.414 -31.425 36.029 1.00 31.98 184 GLY A O 1
ATOM 1463 N N . GLY A 1 185 ? -56.766 -31.009 38.213 1.00 29.70 185 GLY A N 1
ATOM 1464 C CA . GLY A 1 185 ? -55.975 -32.116 38.792 1.00 29.70 185 GLY A CA 1
ATOM 1465 C C . GLY A 1 185 ? -54.533 -31.880 39.290 1.00 29.70 185 GLY A C 1
ATOM 1466 O O . GLY A 1 185 ? -53.591 -32.250 38.613 1.00 29.70 185 GLY A O 1
ATOM 1467 N N . ILE A 1 186 ? -54.392 -31.363 40.522 1.00 34.12 186 ILE A N 1
ATOM 1468 C CA . ILE A 1 186 ? -53.542 -31.838 41.651 1.00 34.12 186 ILE A CA 1
ATOM 1469 C C . ILE A 1 186 ? -52.145 -32.443 41.337 1.00 34.12 186 ILE A C 1
ATOM 1471 O O . ILE A 1 186 ? -52.068 -33.559 40.833 1.00 34.12 186 ILE A O 1
ATOM 1475 N N . SER A 1 187 ? -51.057 -31.819 41.834 1.00 31.66 187 SER A N 1
ATOM 1476 C CA . SER A 1 187 ? -50.098 -32.387 42.828 1.00 31.66 187 SER A CA 1
ATOM 1477 C C . SER A 1 187 ? -48.790 -31.583 42.950 1.00 31.66 187 SER A C 1
ATOM 1479 O O . SER A 1 187 ? -48.198 -31.173 41.962 1.00 31.66 187 SER A O 1
ATOM 1481 N N . HIS A 1 188 ? -48.347 -31.415 44.199 1.00 31.39 188 HIS A N 1
ATOM 1482 C CA . HIS A 1 188 ? -47.022 -30.999 44.678 1.00 31.39 188 HIS A CA 1
ATOM 1483 C C . HIS A 1 188 ? -45.815 -31.313 43.770 1.00 31.39 188 HIS A C 1
ATOM 1485 O O . HIS A 1 188 ? -45.640 -32.459 43.377 1.00 31.39 188 HIS A O 1
ATOM 1491 N N . ALA A 1 189 ? -44.879 -30.363 43.636 1.00 29.03 189 ALA A N 1
ATOM 1492 C CA . ALA A 1 189 ? -43.572 -30.394 44.319 1.00 29.03 189 ALA A CA 1
ATOM 1493 C C . ALA A 1 189 ? -42.529 -29.484 43.635 1.00 29.03 189 ALA A C 1
ATOM 1495 O O . ALA A 1 189 ? -42.322 -29.535 42.431 1.00 29.03 189 ALA A O 1
ATOM 1496 N N . THR A 1 190 ? -41.845 -28.706 44.479 1.00 31.17 190 THR A N 1
ATOM 1497 C CA . THR A 1 190 ? -40.445 -28.257 44.361 1.00 31.17 190 THR A CA 1
ATOM 1498 C C . THR A 1 190 ? -39.986 -27.579 43.070 1.00 31.17 190 THR A C 1
ATOM 1500 O O . THR A 1 190 ? -39.653 -28.208 42.071 1.00 31.17 190 THR A O 1
ATOM 1503 N N . THR A 1 191 ? -39.783 -26.271 43.199 1.00 35.75 191 THR A N 1
ATOM 1504 C CA . THR A 1 191 ? -38.726 -25.534 42.507 1.00 35.75 191 THR A CA 1
ATOM 1505 C C . THR A 1 191 ? -37.393 -26.299 42.578 1.00 35.75 191 THR A C 1
ATOM 1507 O O . THR A 1 191 ? -36.908 -26.566 43.683 1.00 35.75 191 THR A O 1
ATOM 1510 N N . PRO A 1 192 ? -36.737 -26.626 41.451 1.00 39.38 192 PRO A N 1
ATOM 1511 C CA . PRO A 1 192 ? -35.329 -26.965 41.486 1.00 39.38 192 PRO A CA 1
ATOM 1512 C C . PRO A 1 192 ? -34.564 -25.651 41.648 1.00 39.38 192 PRO A C 1
ATOM 1514 O O . PRO A 1 192 ? -34.477 -24.835 40.733 1.00 39.38 192 PRO A O 1
ATOM 1517 N N . LYS A 1 193 ? -34.024 -25.437 42.850 1.00 35.16 193 LYS A N 1
ATOM 1518 C CA . LYS A 1 193 ? -32.828 -24.607 43.017 1.00 35.16 193 LYS A CA 1
ATOM 1519 C C . LYS A 1 193 ? -31.759 -25.157 42.061 1.00 35.16 193 LYS A C 1
ATOM 1521 O O . LYS A 1 193 ? -31.591 -26.378 42.052 1.00 35.16 193 LYS A O 1
ATOM 1526 N N . PRO A 1 194 ? -31.027 -24.328 41.301 1.00 41.09 194 PRO A N 1
ATOM 1527 C CA . PRO A 1 194 ? -29.846 -24.815 40.613 1.00 41.09 194 PRO A CA 1
ATOM 1528 C C . PRO A 1 194 ? -28.863 -25.299 41.680 1.00 41.09 194 PRO A C 1
ATOM 1530 O O . PRO A 1 194 ? -28.441 -24.550 42.564 1.00 41.09 194 PRO A O 1
ATOM 1533 N N . SER A 1 195 ? -28.610 -26.601 41.648 1.00 36.22 195 SER A N 1
ATOM 1534 C CA . SER A 1 195 ? -27.625 -27.301 42.453 1.00 36.22 195 SER A CA 1
ATOM 1535 C C . SER A 1 195 ? -26.292 -26.570 42.349 1.00 36.22 195 SER A C 1
ATOM 1537 O O . SER A 1 195 ? -25.824 -26.299 41.245 1.00 36.22 195 SER A O 1
ATOM 1539 N N . GLY A 1 196 ? -25.695 -26.244 43.496 1.00 39.38 196 GLY A N 1
ATOM 1540 C CA . GLY A 1 196 ? -24.343 -25.707 43.558 1.00 39.38 196 GLY A CA 1
ATOM 1541 C C . GLY A 1 196 ? -23.388 -26.626 42.804 1.00 39.38 196 GLY A C 1
ATOM 1542 O O . GLY A 1 196 ? -23.275 -27.811 43.116 1.00 39.38 196 GLY A O 1
ATOM 1543 N N . VAL A 1 197 ? -22.752 -26.070 41.782 1.00 37.78 197 VAL A N 1
ATOM 1544 C CA . VAL A 1 197 ? -21.700 -26.716 41.006 1.00 37.78 197 VAL A CA 1
ATOM 1545 C C . VAL A 1 197 ? -20.520 -26.969 41.944 1.00 37.78 197 VAL A C 1
ATOM 1547 O O . VAL A 1 197 ? -20.041 -26.050 42.607 1.00 37.78 197 VAL A O 1
ATOM 1550 N N . HIS A 1 198 ? -20.073 -28.220 42.028 1.00 42.91 198 HIS A N 1
ATOM 1551 C CA . HIS A 1 198 ? -18.788 -28.564 42.632 1.00 42.91 198 HIS A CA 1
ATOM 1552 C C . HIS A 1 198 ? -17.681 -27.798 41.878 1.00 42.91 198 HIS A C 1
ATOM 1554 O O . HIS A 1 198 ? -17.420 -28.086 40.714 1.00 42.91 198 HIS A O 1
ATOM 1560 N N . MET A 1 199 ? -17.060 -26.806 42.525 1.00 47.59 199 MET A N 1
ATOM 1561 C CA . MET A 1 199 ? -16.083 -25.872 41.930 1.00 47.59 199 MET A CA 1
ATOM 1562 C C . MET A 1 199 ? -14.659 -26.447 41.751 1.00 47.59 199 MET A C 1
ATOM 1564 O O . MET A 1 199 ? -13.693 -25.703 41.861 1.00 47.59 199 MET A O 1
ATOM 1568 N N . ASP A 1 200 ? -14.508 -27.739 41.451 1.00 63.62 200 ASP A N 1
ATOM 1569 C CA . ASP A 1 200 ? -13.186 -28.329 41.148 1.00 63.62 200 ASP A CA 1
ATOM 1570 C C . ASP A 1 200 ? -12.996 -28.653 39.655 1.00 63.62 200 ASP A C 1
ATOM 1572 O O . ASP A 1 200 ? -11.927 -29.108 39.249 1.00 63.62 200 ASP A O 1
ATOM 1576 N N . GLN A 1 201 ? -14.013 -28.431 38.814 1.00 83.06 201 GLN A N 1
ATOM 1577 C CA . GLN A 1 201 ? -13.913 -28.691 37.378 1.00 83.06 201 GLN A CA 1
ATOM 1578 C C . GLN A 1 201 ? -13.500 -27.425 36.607 1.00 83.06 201 GLN A C 1
ATOM 1580 O O . GLN A 1 201 ? -14.088 -26.365 36.849 1.00 83.06 201 GLN A O 1
ATOM 1585 N N . PRO A 1 202 ? -12.546 -27.522 35.656 1.00 91.56 202 PRO A N 1
ATOM 1586 C CA . PRO A 1 202 ? -12.195 -26.418 34.772 1.00 91.56 202 PRO A CA 1
ATOM 1587 C C . PRO A 1 202 ? -13.428 -25.838 34.084 1.00 91.56 202 PRO A C 1
ATOM 1589 O O . PRO A 1 202 ? -14.216 -26.560 33.468 1.00 91.56 202 PRO A O 1
ATOM 1592 N N . CYS A 1 203 ? -13.625 -24.534 34.216 1.00 93.12 203 CYS A N 1
ATOM 1593 C CA . CYS A 1 203 ? -14.780 -23.844 33.666 1.00 93.12 203 CYS A CA 1
ATOM 1594 C C . CYS A 1 203 ? -14.494 -22.366 33.431 1.00 93.12 203 CYS A C 1
ATOM 1596 O O . CYS A 1 203 ? -13.617 -21.751 34.048 1.00 93.12 203 CYS A O 1
ATOM 1598 N N . CYS A 1 204 ? -15.284 -21.787 32.543 1.00 94.12 204 CYS A N 1
ATOM 1599 C CA . CYS A 1 204 ? -15.291 -20.366 32.262 1.00 94.12 204 CYS A CA 1
ATOM 1600 C C . CYS A 1 204 ? -16.729 -19.848 32.209 1.00 94.12 204 CYS A C 1
ATOM 1602 O O . CYS A 1 204 ? -17.690 -20.613 32.109 1.00 94.12 204 CYS A O 1
ATOM 1604 N N . ARG A 1 205 ? -16.874 -18.531 32.312 1.00 95.00 205 ARG A N 1
ATOM 1605 C CA . ARG 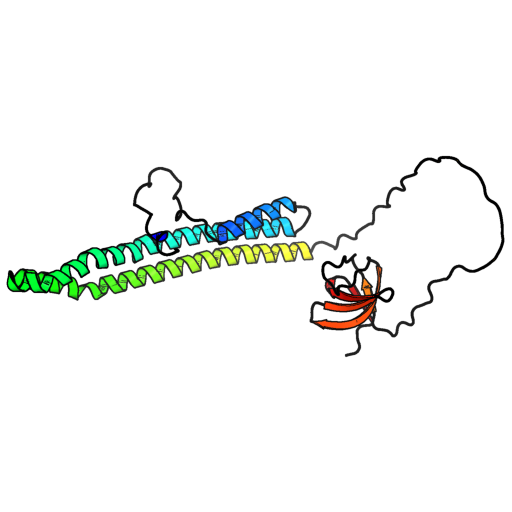A 1 205 ? -18.145 -17.829 32.154 1.00 95.00 205 ARG A CA 1
ATOM 1606 C C . ARG A 1 205 ? -18.129 -17.042 30.855 1.00 95.00 205 ARG A C 1
ATOM 1608 O O . ARG A 1 205 ? -17.202 -16.269 30.632 1.00 95.00 205 ARG A O 1
ATOM 1615 N N . ALA A 1 206 ? -19.164 -17.188 30.042 1.00 93.12 206 ALA A N 1
ATOM 1616 C CA . ALA A 1 206 ? -19.350 -16.385 28.844 1.00 93.12 206 ALA A CA 1
ATOM 1617 C C . ALA A 1 206 ? -19.510 -14.900 29.198 1.00 93.12 206 ALA A C 1
ATOM 1619 O O . ALA A 1 206 ? -20.363 -14.527 30.006 1.00 93.12 206 ALA A O 1
ATOM 1620 N N . LEU A 1 207 ? -18.680 -14.057 28.588 1.00 87.06 207 LEU A N 1
ATOM 1621 C CA . LEU A 1 207 ? -18.743 -12.599 28.699 1.00 87.06 207 LEU A CA 1
ATOM 1622 C C . LEU A 1 207 ? -19.654 -11.974 27.639 1.00 87.06 207 LEU A C 1
ATOM 1624 O O . LEU A 1 207 ? -20.099 -10.846 27.825 1.00 87.06 207 LEU A O 1
ATOM 1628 N N . TYR A 1 208 ? -19.905 -12.691 26.542 1.00 84.62 208 TYR A N 1
ATOM 1629 C CA . TYR A 1 208 ? -20.708 -12.245 25.405 1.00 84.62 208 TYR A CA 1
ATOM 1630 C C . TYR A 1 208 ? -21.484 -13.427 24.815 1.00 84.62 208 TYR A C 1
ATOM 1632 O O . TYR A 1 208 ? -21.088 -14.579 24.999 1.00 84.62 208 TYR A O 1
ATOM 1640 N N . ASP A 1 209 ? -22.556 -13.140 24.078 1.00 86.81 209 ASP A N 1
ATOM 1641 C CA . ASP A 1 209 ? -23.199 -14.128 23.210 1.00 86.81 209 ASP A CA 1
ATOM 1642 C C . ASP A 1 209 ? -22.224 -14.536 22.089 1.00 86.81 209 ASP A C 1
ATOM 1644 O O . ASP A 1 209 ? -21.525 -13.694 21.517 1.00 86.81 209 ASP A O 1
ATOM 1648 N N . PHE A 1 210 ? -22.193 -15.826 21.764 1.00 87.56 210 PHE A N 1
ATOM 1649 C CA . PHE A 1 210 ? -21.414 -16.370 20.657 1.00 87.56 210 PHE A CA 1
ATOM 1650 C C . PHE A 1 210 ? -22.322 -17.261 19.808 1.00 87.56 210 PHE A C 1
ATOM 1652 O O . PHE A 1 210 ? -22.833 -18.281 20.279 1.00 87.56 210 PHE A O 1
ATOM 1659 N N . GLU A 1 211 ? -22.560 -16.837 18.568 1.00 89.50 211 GLU A N 1
ATOM 1660 C CA . GLU A 1 211 ? -23.319 -17.597 17.577 1.00 89.50 211 GLU A CA 1
ATOM 1661 C C . GLU A 1 211 ? -22.330 -18.365 16.687 1.00 89.50 211 GLU A C 1
ATOM 1663 O O . GLU A 1 211 ? -21.460 -17.735 16.089 1.00 89.50 211 GLU A O 1
ATOM 1668 N N . PRO A 1 212 ? -22.427 -19.703 16.611 1.00 82.88 212 PRO A N 1
ATOM 1669 C CA . PRO A 1 212 ? -21.502 -20.505 15.825 1.00 82.88 212 PRO A CA 1
ATOM 1670 C C . PRO A 1 212 ? -21.750 -20.284 14.327 1.00 82.88 212 PRO A C 1
ATOM 1672 O O . PRO A 1 212 ? -22.880 -20.421 13.850 1.00 82.88 212 PRO A O 1
ATOM 1675 N N . GLU A 1 213 ? -20.691 -19.971 13.584 1.00 73.56 213 GLU A N 1
ATOM 1676 C CA . GLU A 1 213 ? -20.705 -19.806 12.125 1.00 73.56 213 GLU A CA 1
ATOM 1677 C C . GLU A 1 213 ? -20.215 -21.070 11.402 1.00 73.56 213 GLU A C 1
ATOM 1679 O O . GLU A 1 213 ? -20.616 -21.323 10.263 1.00 73.56 213 GLU A O 1
ATOM 1684 N N . ASN A 1 214 ? -19.384 -21.887 12.062 1.00 76.12 214 ASN A N 1
ATOM 1685 C CA . ASN A 1 214 ? -18.793 -23.100 11.490 1.00 76.12 214 ASN A CA 1
ATOM 1686 C C . ASN A 1 214 ? -19.231 -24.379 12.223 1.00 76.12 214 ASN A C 1
ATOM 1688 O O . ASN A 1 214 ? -19.551 -24.376 13.413 1.00 76.12 214 ASN A O 1
ATOM 1692 N N . GLU A 1 215 ? -19.200 -25.514 11.517 1.00 75.50 215 GLU A N 1
ATOM 1693 C CA . GLU A 1 215 ? -19.427 -26.822 12.140 1.00 75.50 215 GLU A CA 1
ATOM 1694 C C . GLU A 1 215 ? -18.329 -27.124 13.174 1.00 75.50 215 GLU A C 1
ATOM 1696 O O . GLU A 1 215 ? -17.140 -27.132 12.855 1.00 75.50 215 GLU A O 1
ATOM 1701 N N . GLY A 1 216 ? -18.741 -27.401 14.415 1.00 79.00 216 GLY A N 1
ATOM 1702 C CA . GLY A 1 216 ? -17.849 -27.695 15.543 1.00 79.00 216 GLY A CA 1
ATOM 1703 C C . GLY A 1 216 ? -17.673 -26.545 16.540 1.00 79.00 216 GLY A C 1
ATOM 1704 O O . GLY A 1 216 ? -17.092 -26.762 17.601 1.00 79.00 216 GLY A O 1
ATOM 1705 N N . GLU A 1 217 ? -18.207 -25.356 16.256 1.00 86.88 217 GLU A N 1
ATOM 1706 C CA . GLU A 1 217 ? -18.224 -24.236 17.201 1.00 86.88 217 GLU A CA 1
ATOM 1707 C C . GLU A 1 217 ? -19.329 -24.396 18.257 1.00 86.88 217 GLU A C 1
ATOM 1709 O O . GLU A 1 217 ? -20.438 -24.852 17.964 1.00 86.88 217 GLU A O 1
ATOM 1714 N N . LEU A 1 218 ? -19.038 -24.010 19.502 1.00 88.44 218 LEU A N 1
ATOM 1715 C CA . LEU A 1 218 ? -20.000 -24.090 20.604 1.00 88.44 218 LEU A CA 1
ATOM 1716 C C . LEU A 1 218 ? -20.711 -22.753 20.804 1.00 88.44 218 LEU A C 1
ATOM 1718 O O . LEU A 1 218 ? -20.107 -21.823 21.323 1.00 88.44 218 LEU A O 1
ATOM 1722 N N . GLY A 1 219 ? -22.000 -22.679 20.470 1.00 85.31 219 GLY A N 1
ATOM 1723 C CA . GLY A 1 219 ? -22.819 -21.496 20.742 1.00 85.31 219 GLY A CA 1
ATOM 1724 C C . GLY A 1 219 ? -23.225 -21.349 22.211 1.00 85.31 219 GLY A C 1
ATOM 1725 O O . GLY A 1 219 ? -23.615 -22.328 22.851 1.00 85.31 219 GLY A O 1
ATOM 1726 N N . PHE A 1 220 ? -23.187 -20.123 22.735 1.00 92.75 220 PHE A N 1
ATOM 1727 C CA . PHE A 1 220 ? -23.563 -19.805 24.120 1.00 92.75 220 PHE A CA 1
ATOM 1728 C C . PHE A 1 220 ? -24.064 -18.368 24.275 1.00 92.75 220 PHE A C 1
ATOM 1730 O O . PHE A 1 220 ? -23.910 -17.533 23.380 1.00 92.75 220 PHE A O 1
ATOM 1737 N N . LYS A 1 221 ? -24.679 -18.080 25.424 1.00 90.75 221 LYS A N 1
ATOM 1738 C CA . LYS A 1 221 ? -25.148 -16.744 25.799 1.00 90.75 221 LYS A CA 1
ATOM 1739 C C . LYS A 1 221 ? -24.304 -16.140 26.909 1.00 90.75 221 LYS A C 1
ATOM 1741 O O . LYS A 1 221 ? -23.723 -16.856 27.722 1.00 90.75 221 LYS A O 1
ATOM 1746 N N . GLU A 1 222 ? -24.268 -14.813 26.963 1.00 89.44 222 GLU A N 1
ATOM 1747 C CA . GLU A 1 222 ? -23.654 -14.065 28.053 1.00 89.44 222 GLU A CA 1
ATOM 1748 C C . GLU A 1 222 ? -24.154 -14.591 29.409 1.00 89.44 222 GLU A C 1
ATOM 1750 O O . GLU A 1 222 ? -25.357 -14.708 29.661 1.00 89.44 222 GLU A O 1
ATOM 1755 N N . GLY A 1 223 ? -23.206 -14.907 30.292 1.00 88.19 223 GLY A N 1
ATOM 1756 C CA . GLY A 1 223 ? -23.469 -15.449 31.621 1.00 88.19 223 GLY A CA 1
ATOM 1757 C C . GLY A 1 223 ? -23.505 -16.977 31.710 1.00 88.19 223 GLY A C 1
ATOM 1758 O O . GLY A 1 223 ? -23.483 -17.488 32.833 1.00 88.19 223 GLY A O 1
ATOM 1759 N N . ASP A 1 224 ? -23.501 -17.706 30.590 1.00 92.50 224 ASP A N 1
ATOM 1760 C CA . ASP A 1 224 ? -23.428 -19.169 30.608 1.00 92.50 224 ASP A CA 1
ATOM 1761 C C . ASP A 1 224 ? -22.113 -19.652 31.237 1.00 92.50 224 ASP A C 1
ATOM 1763 O O . ASP A 1 224 ? -21.043 -19.077 31.021 1.00 92.50 224 ASP A O 1
ATOM 1767 N N . ILE A 1 225 ? -22.193 -20.728 32.024 1.00 93.88 225 ILE A N 1
ATOM 1768 C CA . ILE A 1 225 ? -21.020 -21.400 32.593 1.00 93.88 225 ILE A CA 1
ATOM 1769 C C . ILE A 1 225 ? -20.682 -22.598 31.718 1.00 93.88 225 ILE A C 1
ATOM 1771 O O . ILE A 1 225 ? -21.433 -23.573 31.670 1.00 93.88 225 ILE A O 1
ATOM 1775 N N . ILE A 1 226 ? -19.543 -22.520 31.042 1.00 94.00 226 ILE A N 1
ATOM 1776 C CA . ILE A 1 226 ? -19.064 -23.534 30.109 1.00 94.00 226 ILE A CA 1
ATOM 1777 C C . ILE A 1 226 ? -17.993 -24.360 30.815 1.00 94.00 226 ILE A C 1
ATOM 1779 O O . ILE A 1 226 ? -17.049 -23.821 31.400 1.00 94.00 226 ILE A O 1
ATOM 1783 N N . THR A 1 227 ? -18.125 -25.681 30.762 1.00 93.81 227 THR A N 1
ATOM 1784 C CA . THR A 1 227 ? -17.088 -26.589 31.257 1.00 93.81 227 THR A CA 1
ATOM 1785 C C . THR A 1 227 ? -15.946 -26.626 30.250 1.00 93.81 227 THR A C 1
ATOM 1787 O O . THR A 1 227 ? -16.168 -26.980 29.096 1.00 93.81 227 THR A O 1
ATOM 1790 N N . LEU A 1 228 ? -14.730 -26.282 30.672 1.00 93.69 228 LEU A N 1
ATOM 1791 C CA . LEU A 1 228 ? -13.543 -26.356 29.823 1.00 93.69 228 LEU A CA 1
ATOM 1792 C C . LEU A 1 228 ? -13.069 -27.808 29.739 1.00 93.69 228 LEU A C 1
ATOM 1794 O O . LEU A 1 228 ? -12.907 -28.472 30.765 1.00 93.69 228 LEU A O 1
ATOM 1798 N N . THR A 1 229 ? -12.828 -28.296 28.524 1.00 89.88 229 THR A N 1
ATOM 1799 C CA . THR A 1 229 ? -12.345 -29.665 28.288 1.00 89.88 229 THR A CA 1
ATOM 1800 C C . THR A 1 229 ? -10.923 -29.688 27.756 1.00 89.88 229 THR A C 1
ATOM 1802 O O . THR A 1 229 ? -10.155 -30.561 28.155 1.00 89.88 229 THR A O 1
ATOM 1805 N N . ASN A 1 230 ? -10.557 -28.742 26.887 1.00 88.69 230 ASN A N 1
ATOM 1806 C CA . ASN A 1 230 ? -9.227 -28.683 26.289 1.00 88.69 230 ASN A CA 1
ATOM 1807 C C . ASN A 1 230 ? -8.881 -27.267 25.795 1.00 88.69 230 ASN A C 1
ATOM 1809 O O . ASN A 1 230 ? -9.772 -26.459 25.536 1.00 88.69 230 ASN A O 1
ATOM 1813 N N . GLN A 1 231 ? -7.590 -26.971 25.640 1.00 89.75 231 GLN A N 1
ATOM 1814 C CA . GLN A 1 231 ? -7.111 -25.793 24.917 1.00 89.75 231 GLN A CA 1
ATOM 1815 C C . GLN A 1 231 ? -6.601 -26.228 23.549 1.00 89.75 231 GLN A C 1
ATOM 1817 O O . GLN A 1 231 ? -5.712 -27.073 23.463 1.00 89.75 231 GLN A O 1
ATOM 1822 N N . ILE A 1 232 ? -7.171 -25.663 22.487 1.00 85.38 232 ILE A N 1
ATOM 1823 C CA . ILE A 1 232 ? -6.766 -25.996 21.119 1.00 85.38 232 ILE A CA 1
ATOM 1824 C C . ILE A 1 232 ? -5.482 -25.239 20.769 1.00 85.38 232 ILE A C 1
ATOM 1826 O O . ILE A 1 232 ? -4.520 -25.842 20.294 1.00 85.38 232 ILE A O 1
ATOM 1830 N N . ASP A 1 233 ? -5.458 -23.933 21.049 1.00 88.12 233 ASP A N 1
ATOM 1831 C CA . ASP A 1 233 ? -4.319 -23.041 20.819 1.00 88.12 233 ASP A CA 1
ATOM 1832 C C . ASP A 1 233 ? -4.405 -21.764 21.692 1.00 88.12 233 ASP A C 1
ATOM 1834 O O . ASP A 1 233 ? -5.158 -21.693 22.664 1.00 88.12 233 ASP A O 1
ATOM 1838 N N . GLU A 1 234 ? -3.606 -20.741 21.376 1.00 82.94 234 GLU A N 1
ATOM 1839 C CA . GLU A 1 234 ? -3.553 -19.459 22.099 1.00 82.94 234 GLU A CA 1
ATOM 1840 C C . GLU A 1 234 ? -4.823 -18.597 21.955 1.00 82.94 234 GLU A C 1
ATOM 1842 O O . GLU A 1 234 ? -4.972 -17.589 22.650 1.00 82.94 234 GLU A O 1
ATOM 1847 N N . ASN A 1 235 ? -5.742 -18.959 21.059 1.00 87.69 235 ASN A N 1
ATOM 1848 C CA . ASN A 1 235 ? -6.942 -18.194 20.734 1.00 87.69 235 ASN A CA 1
ATOM 1849 C C . ASN A 1 235 ? -8.247 -18.974 20.942 1.00 87.69 235 ASN A C 1
ATOM 1851 O O . ASN A 1 235 ? -9.292 -18.328 21.064 1.00 87.69 235 ASN A O 1
ATOM 1855 N N . TRP A 1 236 ? -8.199 -20.307 21.052 1.00 90.44 236 TRP A N 1
ATOM 1856 C CA . TRP A 1 236 ? -9.378 -21.175 21.121 1.00 90.44 236 TRP A CA 1
ATOM 1857 C C . TRP A 1 236 ? -9.366 -22.164 22.297 1.00 90.44 236 TRP A C 1
ATOM 1859 O O . TRP A 1 236 ? -8.414 -22.926 22.499 1.00 90.44 236 TRP A O 1
ATOM 1869 N N . TYR A 1 237 ? -10.489 -22.210 23.022 1.00 92.06 237 TYR A N 1
ATOM 1870 C CA . TYR A 1 237 ? -10.823 -23.281 23.965 1.00 92.06 237 TYR A CA 1
ATOM 1871 C C . TYR A 1 237 ? -11.833 -24.248 23.357 1.00 92.06 237 TYR A C 1
ATOM 1873 O O . TYR A 1 237 ? -12.653 -23.868 22.529 1.00 92.06 237 TYR A O 1
ATOM 1881 N N . GLU A 1 238 ? -11.798 -25.491 23.821 1.00 91.44 238 GLU A N 1
ATOM 1882 C CA . GLU A 1 238 ? -12.868 -26.467 23.660 1.00 91.44 238 GLU A CA 1
ATOM 1883 C C . GLU A 1 238 ? -13.583 -26.638 25.000 1.00 91.44 238 GLU A C 1
ATOM 1885 O O . GLU A 1 238 ? -12.955 -26.717 26.066 1.00 91.44 238 GLU A O 1
ATOM 1890 N N . GLY A 1 239 ? -14.908 -26.706 24.952 1.00 93.12 239 GLY A N 1
ATOM 1891 C CA . GLY A 1 239 ? -15.703 -26.928 26.145 1.00 93.12 239 GLY A CA 1
ATOM 1892 C C . GLY A 1 239 ? -17.037 -27.586 25.861 1.00 93.12 239 GLY A C 1
ATOM 1893 O O . GLY A 1 239 ? -17.350 -27.973 24.734 1.00 93.12 239 GLY A O 1
ATOM 1894 N N . MET A 1 240 ? -17.817 -27.737 26.924 1.00 91.94 240 MET A N 1
ATOM 1895 C CA . MET A 1 240 ? -19.127 -28.364 26.896 1.00 91.94 240 MET A CA 1
ATOM 1896 C C . MET A 1 240 ? -20.157 -27.487 27.604 1.00 91.94 240 MET A C 1
ATOM 1898 O O . MET A 1 240 ? -19.947 -27.050 28.738 1.00 91.94 240 MET A O 1
ATOM 1902 N N . LEU A 1 241 ? -21.293 -27.273 26.944 1.00 89.31 241 LEU A N 1
ATOM 1903 C CA . LEU A 1 241 ? -22.440 -26.546 27.475 1.00 89.31 241 LEU A CA 1
ATOM 1904 C C . LEU A 1 241 ? -23.728 -27.269 27.064 1.00 89.31 241 LEU A C 1
ATOM 1906 O O . LEU A 1 241 ? -23.909 -27.625 25.903 1.00 89.31 241 LEU A O 1
ATOM 1910 N N . HIS A 1 242 ? -24.621 -27.531 28.022 1.00 86.75 242 HIS A N 1
ATOM 1911 C CA . HIS A 1 242 ? -25.884 -28.257 27.791 1.00 86.75 242 HIS A CA 1
ATOM 1912 C C . HIS A 1 242 ? -25.725 -29.607 27.048 1.00 86.75 242 HIS A C 1
ATOM 1914 O O . HIS A 1 242 ? -26.616 -30.030 26.313 1.00 86.75 242 HIS A O 1
ATOM 1920 N N . GLY A 1 243 ? -24.591 -30.294 27.239 1.00 80.81 243 GLY A N 1
ATOM 1921 C CA . GLY A 1 243 ? -24.279 -31.570 26.581 1.00 80.81 243 GLY A CA 1
ATOM 1922 C C . GLY A 1 243 ? -23.803 -31.453 25.129 1.00 80.81 243 GLY A C 1
ATOM 1923 O O . GLY A 1 243 ? -23.571 -32.478 24.493 1.00 80.81 243 GLY A O 1
ATOM 1924 N N . GLN A 1 244 ? -23.644 -30.235 24.608 1.00 81.50 244 GLN A N 1
ATOM 1925 C CA . GLN A 1 244 ? -22.999 -29.972 23.325 1.00 81.50 244 GLN A CA 1
ATOM 1926 C C . GLN A 1 244 ? -21.540 -29.597 23.556 1.00 81.50 244 GLN A C 1
ATOM 1928 O O . GLN A 1 244 ? -21.238 -28.850 24.488 1.00 81.50 244 GLN A O 1
ATOM 1933 N N . SER A 1 245 ? -20.654 -30.119 22.712 1.00 88.62 245 SER A N 1
ATOM 1934 C CA . SER A 1 245 ? -19.225 -29.815 22.732 1.00 88.62 245 SER A CA 1
ATOM 1935 C C . SER A 1 245 ? -18.823 -29.081 21.471 1.00 88.62 245 SER A C 1
ATOM 1937 O O . SER A 1 245 ? -19.336 -29.375 20.392 1.00 88.62 245 SER A O 1
ATOM 1939 N N . GLY A 1 246 ? -17.887 -28.156 21.622 1.00 89.75 246 GLY A N 1
ATOM 1940 C CA . GLY A 1 246 ? -17.326 -27.417 20.507 1.00 89.75 246 GLY A CA 1
ATOM 1941 C C . GLY A 1 246 ? -16.269 -26.423 20.958 1.00 89.75 246 GLY A C 1
ATOM 1942 O O . GLY A 1 246 ? -16.004 -26.267 22.156 1.00 89.75 246 GLY A O 1
ATOM 1943 N N . PHE A 1 247 ? -15.665 -25.761 19.979 1.00 89.69 247 PHE A N 1
ATOM 1944 C CA . PHE A 1 247 ? -14.625 -24.768 20.203 1.00 89.69 247 PHE A CA 1
ATOM 1945 C C . PHE A 1 247 ? -15.180 -23.341 20.189 1.00 89.69 247 PHE A C 1
ATOM 1947 O O . PHE A 1 247 ? -16.185 -23.047 19.540 1.00 89.69 247 PHE A O 1
ATOM 1954 N N . PHE A 1 248 ? -14.539 -22.456 20.947 1.00 91.56 248 PHE A N 1
ATOM 1955 C CA . PHE A 1 248 ? -14.909 -21.049 21.055 1.00 91.56 248 PHE A CA 1
ATOM 1956 C C . PHE A 1 248 ? -13.707 -20.154 21.403 1.00 91.56 248 PHE A C 1
ATOM 1958 O O . PHE A 1 248 ? -12.730 -20.620 22.002 1.00 91.56 248 PHE A O 1
ATOM 1965 N N . PRO A 1 249 ? -13.756 -18.863 21.034 1.00 89.69 249 PRO A N 1
ATOM 1966 C CA . PRO A 1 249 ? -12.640 -17.949 21.234 1.00 89.69 249 PRO A CA 1
ATOM 1967 C C . PRO A 1 249 ? -12.436 -17.591 22.712 1.00 89.69 249 PRO A C 1
ATOM 1969 O O . PRO A 1 249 ? -13.373 -17.221 23.421 1.00 89.69 249 PRO A O 1
ATOM 1972 N N . ILE A 1 250 ? -11.179 -17.600 23.162 1.00 90.69 250 ILE A N 1
ATOM 1973 C CA . ILE A 1 250 ? -10.801 -17.323 24.562 1.00 90.69 250 ILE A CA 1
ATOM 1974 C C . ILE A 1 250 ? -11.245 -15.920 25.004 1.00 90.69 250 ILE A C 1
ATOM 1976 O O . ILE A 1 250 ? -11.691 -15.730 26.131 1.00 90.69 250 ILE A O 1
ATOM 1980 N N . ASN A 1 251 ? -11.201 -14.936 24.102 1.00 92.62 251 ASN A N 1
ATOM 1981 C CA . ASN A 1 251 ? -11.562 -13.546 24.409 1.00 92.62 251 ASN A CA 1
ATOM 1982 C C . ASN A 1 251 ? -13.060 -13.332 24.709 1.00 92.62 251 ASN A C 1
ATOM 1984 O O . ASN A 1 251 ? -13.447 -12.227 25.094 1.00 92.62 251 ASN A O 1
ATOM 1988 N N . TYR A 1 252 ? -13.898 -14.358 24.524 1.00 90.88 252 TYR A N 1
ATOM 1989 C CA . TYR A 1 252 ? -15.334 -14.310 24.802 1.00 90.88 252 TYR A CA 1
ATOM 1990 C C . TYR A 1 252 ? -15.699 -14.844 26.187 1.00 90.88 252 TYR A C 1
ATOM 1992 O O . TYR A 1 252 ? -16.870 -14.802 26.566 1.00 90.88 252 TYR A O 1
ATOM 2000 N N . VAL A 1 253 ? -14.722 -15.331 26.956 1.00 91.00 253 VAL A N 1
ATOM 2001 C CA . VAL A 1 253 ? -14.963 -15.981 28.243 1.00 91.00 253 VAL A CA 1
ATOM 2002 C C . VAL A 1 253 ? -14.030 -15.468 29.341 1.00 91.00 253 VAL A C 1
ATOM 2004 O O . VAL A 1 253 ? -12.917 -15.015 29.094 1.00 91.00 253 VAL A O 1
ATOM 2007 N N . ASP A 1 254 ? -14.497 -15.558 30.580 1.00 93.06 254 ASP A N 1
ATOM 2008 C CA . ASP A 1 254 ? -13.755 -15.287 31.810 1.00 93.06 254 ASP A CA 1
ATOM 2009 C C . ASP A 1 254 ? -13.443 -16.623 32.493 1.00 93.06 254 ASP A C 1
ATOM 2011 O O . ASP A 1 254 ? -14.360 -17.359 32.870 1.00 93.06 254 ASP A O 1
ATOM 2015 N N . ILE A 1 255 ? -12.162 -16.984 32.595 1.00 91.25 255 ILE A N 1
ATOM 2016 C CA . ILE A 1 255 ? -11.736 -18.277 33.149 1.00 91.25 255 ILE A CA 1
ATOM 2017 C C . ILE A 1 255 ? -11.956 -18.259 34.663 1.00 91.25 255 ILE A C 1
ATOM 2019 O O . ILE A 1 255 ? -11.302 -17.510 35.385 1.00 91.25 255 ILE A O 1
ATOM 2023 N N . LEU A 1 256 ? -12.850 -19.122 35.147 1.00 90.31 256 LEU A N 1
ATOM 2024 C CA . LEU A 1 256 ? -13.133 -19.260 36.576 1.00 90.31 256 LEU A CA 1
ATOM 2025 C C . LEU A 1 256 ? -12.206 -20.295 37.216 1.00 90.31 256 LEU A C 1
ATOM 2027 O O . LEU A 1 256 ? -11.653 -20.063 38.288 1.00 90.31 256 LEU A O 1
ATOM 2031 N N . VAL A 1 257 ? -12.030 -21.430 36.536 1.00 90.00 257 VAL A N 1
ATOM 2032 C CA . VAL A 1 257 ? -11.129 -22.514 36.933 1.00 90.00 257 VAL A CA 1
ATOM 2033 C C . VAL A 1 257 ? -10.350 -22.941 35.684 1.00 90.00 257 VAL A C 1
ATOM 2035 O O . VAL A 1 257 ? -10.973 -23.406 34.726 1.00 90.00 257 VAL A O 1
ATOM 2038 N N . PRO A 1 258 ? -9.017 -22.761 35.639 1.00 87.50 258 PRO A N 1
ATOM 2039 C CA . PRO A 1 258 ? -8.216 -23.100 34.465 1.00 87.50 258 PRO A CA 1
ATOM 2040 C C . PRO A 1 258 ? -8.114 -24.617 34.262 1.00 87.50 258 PRO A C 1
ATOM 2042 O O . PRO A 1 258 ? -8.323 -25.399 35.190 1.00 87.50 258 PRO A O 1
ATOM 2045 N N . LEU A 1 259 ? -7.760 -25.032 33.043 1.00 86.19 259 LEU A N 1
ATOM 2046 C CA . LEU A 1 259 ? -7.417 -26.426 32.754 1.00 86.19 259 LEU A CA 1
ATOM 2047 C C . LEU A 1 259 ? -6.150 -26.834 33.535 1.00 86.19 259 LEU A C 1
ATOM 2049 O O . LEU A 1 259 ? -5.239 -26.016 33.677 1.00 86.19 259 LEU A O 1
ATOM 2053 N N . PRO A 1 260 ? -6.070 -28.072 34.056 1.00 79.19 260 PRO A N 1
ATOM 2054 C CA . PRO A 1 260 ? -4.840 -28.586 34.643 1.00 79.19 260 PRO A CA 1
ATOM 2055 C C . PRO A 1 260 ? -3.763 -28.722 33.555 1.00 79.19 260 PRO A C 1
ATOM 2057 O O . PRO A 1 260 ? -4.040 -29.271 32.490 1.00 79.19 260 PRO A O 1
ATOM 2060 N N . ASN A 1 261 ? -2.567 -28.196 33.841 1.00 59.69 261 ASN A N 1
ATOM 2061 C CA . ASN A 1 261 ? -1.389 -28.250 32.963 1.00 59.69 261 ASN A CA 1
ATOM 2062 C C . ASN A 1 261 ? -0.980 -29.675 32.573 1.00 59.69 261 ASN A C 1
ATOM 2064 O O . ASN A 1 261 ? -1.070 -30.576 33.441 1.00 59.69 261 ASN A O 1
#